Protein 4E0Q (pdb70)

Secondary structure (DSSP, 8-state):
-EEEE--TTT--HHHHHH----EEEEEEEEEEETTEEE--EEEPPEEEETTEEEE-HHHHHHHHHHHHHHSTT-EEEEEEEEE--HHHHHHHTT-----EES-S----TTHHHHHH--/-EEEE--TTT--HHHHHHS---EEEEEEEEEEETTEEE--EEEPPB--B-HHHHHHHHHHHHHHSTT-EEEEEEEEE----HHHHHTGGGS-----EES-S---S--

Radius of gyration: 18.58 Å; Cα contacts (8 Å, |Δi|>4): 403; chains: 2; bounding box: 49×54×37 Å

Foldseek 3Di:
DAAEDEDVQQCCQLVQQVPDVWKWKWWWKFDDDDRYTYIDIDGFDWDDDDVDTATDPVVNVVVQVVCCVVVVNMHTFFMKMWGQVVRCVCRVVPNTDMTDGNDVDPDRGVVVVVVVVD/DAAEDEDVQQCCQVVQCVPDPAKWKWWWKFDDDDRYTYIDIDGFDPVPTDPVVVVVVQVVCCVVVVRMHTFFMKMKGQDPDPVCNVCSVVDDMDMTDTNDVDPDPDD

Solvent-accessible surface area: 13669 Å² total

InterPro domains:
  IPR000555 JAB1/MPN/MOV34 metalloenzyme domain [PF01398] (51-160)
  IPR000555 JAB1/MPN/MOV34 metalloenzyme domain [SM00232] (53-187)
  IPR024969 EIF3F/CSN6-like, C-terminal [PF13012] (208-321)
  IPR033859 COP9 signalosome subunit 6 [cd08063] (52-335)
  IPR037518 MPN domain [PS50249] (54-188)

CATH classification: 3.40.140.10

Nearest PDB structures (foldseek):
  4e0q-assembly1_A  TM=1.009E+00  e=7.217E-23  Drosophila melanogaster
  4r14-assembly1_B  TM=7.465E-01  e=7.389E-09  Homo sapiens
  4d10-assembly1_N  TM=6.954E-01  e=6.539E-09  Homo sapiens
  8ppl-assembly1_I4  TM=6.316E-01  e=6.641E-05  Homo sapiens
  8ppl-assembly1_I8  TM=7.498E-01  e=1.527E-02  Homo sapiens

B-factor: mean 66.25, std 27.37, range [25.89, 162.99]

GO terms:
  GO:0036099 female germ-line stem cell population maintenance (P, IMP)
  GO:0050821 protein stabilization (P, IMP)
  GO:0048140 male germ-line cyst encapsulation (P, IMP)
  GO:0007281 germ cell development (P, IMP)
  GO:0042802 identical protein binding (F, IPI)
  GO:0005515 protein binding (F, IPI)

Structure (mmCIF, N/CA/C/O backbone):
data_4E0Q
#
_entry.id   4E0Q
#
_cell.length_a   109.062
_cell.length_b   109.062
_cell.length_c   46.437
_cell.angle_alpha   90.00
_cell.angle_beta   90.00
_cell.angle_gamma   90.00
#
_symmetry.space_group_name_H-M   'P 43 21 2'
#
loop_
_entity.id
_entity.type
_entity.pdbx_description
1 polymer 'COP9 signalosome complex subunit 6'
2 water water
#
loop_
_atom_site.group_PDB
_atom_site.id
_atom_site.type_symbol
_atom_site.label_atom_id
_atom_site.label_alt_id
_atom_site.label_comp_id
_atom_site.label_asym_id
_atom_site.label_entity_id
_atom_site.label_seq_id
_atom_site.pdbx_PDB_ins_code
_atom_site.Cartn_x
_atom_site.Cartn_y
_atom_site.Cartn_z
_atom_site.occupancy
_atom_site.B_iso_or_equiv
_atom_site.auth_seq_id
_atom_site.auth_comp_id
_atom_site.auth_asym_id
_atom_site.auth_atom_id
_atom_site.pdbx_PDB_model_num
ATOM 1 N N . SER A 1 5 ? 16.118 37.495 -0.102 1.00 58.93 51 SER A N 1
ATOM 2 C CA . SER A 1 5 ? 16.443 36.061 -0.148 1.00 60.99 51 SER A CA 1
ATOM 3 C C . SER A 1 5 ? 17.778 35.689 0.517 1.00 65.32 51 SER A C 1
ATOM 4 O O . SER A 1 5 ? 18.840 35.851 -0.074 1.00 67.08 51 SER A O 1
ATOM 7 N N . VAL A 1 6 ? 17.712 35.168 1.740 1.00 62.14 52 VAL A N 1
ATOM 8 C CA . VAL A 1 6 ? 18.899 34.964 2.551 1.00 57.19 52 VAL A CA 1
ATOM 9 C C . VAL A 1 6 ? 18.649 33.869 3.557 1.00 54.64 52 VAL A C 1
ATOM 10 O O . VAL A 1 6 ? 17.523 33.692 4.032 1.00 53.85 52 VAL A O 1
ATOM 14 N N . THR A 1 7 ? 19.725 33.218 3.974 1.00 46.69 53 THR A N 1
ATOM 15 C CA . THR A 1 7 ? 19.656 32.252 5.056 1.00 47.63 53 THR A CA 1
ATOM 16 C C . THR A 1 7 ? 20.451 32.708 6.282 1.00 43.04 53 THR A C 1
ATOM 17 O O . THR A 1 7 ? 21.654 32.904 6.208 1.00 45.82 53 THR A O 1
ATOM 21 N N . ILE A 1 8 ? 19.763 32.879 7.400 1.00 41.57 54 ILE A N 1
ATOM 22 C CA . ILE A 1 8 ? 20.410 33.224 8.652 1.00 46.65 54 ILE A CA 1
ATOM 23 C C . ILE A 1 8 ? 20.494 32.017 9.568 1.00 44.22 54 ILE A C 1
ATOM 24 O O . ILE A 1 8 ? 19.516 31.324 9.831 1.00 47.93 54 ILE A O 1
ATOM 29 N N . SER A 1 9 ? 21.684 31.771 10.058 1.00 43.93 55 SER A N 1
ATOM 30 C CA . SER A 1 9 ? 21.850 30.749 11.048 1.00 44.41 55 SER A CA 1
ATOM 31 C C . SER A 1 9 ? 22.188 31.488 12.358 1.00 44.17 55 SER A C 1
ATOM 32 O O . SER A 1 9 ? 23.272 32.052 12.524 1.00 42.02 55 SER A O 1
ATOM 35 N N . LEU A 1 10 ? 21.228 31.507 13.264 1.00 41.69 56 LEU A N 1
ATOM 36 C CA . LEU A 1 10 ? 21.298 32.308 14.484 1.00 43.67 56 LEU A CA 1
ATOM 37 C C . LEU A 1 10 ? 21.623 31.442 15.717 1.00 43.07 56 LEU A C 1
ATOM 38 O O . LEU A 1 10 ? 20.808 30.638 16.151 1.00 40.14 56 LEU A O 1
ATOM 43 N N . HIS A 1 11 ? 22.814 31.608 16.275 1.00 35.80 57 HIS A N 1
ATOM 44 C CA . HIS A 1 11 ? 23.205 30.855 17.451 1.00 38.15 57 HIS A CA 1
ATOM 45 C C . HIS A 1 11 ? 22.515 31.366 18.720 1.00 37.13 57 HIS A C 1
ATOM 46 O O . HIS A 1 11 ? 22.330 32.563 18.909 1.00 35.11 57 HIS A O 1
ATOM 53 N N . PRO A 1 12 ? 22.105 30.445 19.586 1.00 42.69 58 PRO A N 1
ATOM 54 C CA . PRO A 1 12 ? 21.418 30.783 20.839 1.00 40.70 58 PRO A CA 1
ATOM 55 C C . PRO A 1 12 ? 22.230 31.746 21.696 1.00 34.92 58 PRO A C 1
ATOM 56 O O . PRO A 1 12 ? 21.666 32.577 22.399 1.00 37.07 58 PRO A O 1
ATOM 60 N N . LEU A 1 13 ? 23.550 31.648 21.634 1.00 34.82 59 LEU A N 1
ATOM 61 C CA . LEU A 1 13 ? 24.394 32.491 22.479 1.00 36.90 59 LEU A CA 1
ATOM 62 C C . LEU A 1 13 ? 24.097 33.970 22.215 1.00 34.73 59 LEU A C 1
ATOM 63 O O . LEU A 1 13 ? 24.115 34.810 23.119 1.00 33.88 59 LEU A O 1
ATOM 68 N N . VAL A 1 14 ? 23.813 34.277 20.959 1.00 31.39 60 VAL A N 1
ATOM 69 C CA . VAL A 1 14 ? 23.507 35.634 20.558 1.00 35.54 60 VAL A CA 1
ATOM 70 C C . VAL A 1 14 ? 22.186 36.088 21.153 1.00 34.38 60 VAL A C 1
ATOM 71 O O . VAL A 1 14 ? 22.062 37.208 21.677 1.00 36.75 60 VAL A O 1
ATOM 75 N N . ILE A 1 15 ? 21.190 35.219 21.076 1.00 38.11 61 ILE A N 1
ATOM 76 C CA . ILE A 1 15 ? 19.890 35.548 21.645 1.00 40.69 61 ILE A CA 1
ATOM 77 C C . ILE A 1 15 ? 20.047 35.806 23.131 1.00 37.26 61 ILE A C 1
ATOM 78 O O . ILE A 1 15 ? 19.452 36.728 23.676 1.00 41.10 61 ILE A O 1
ATOM 91 N N . ASN A 1 17 ? 22.826 36.763 24.811 1.00 36.73 63 ASN A N 1
ATOM 92 C CA . ASN A 1 17 ? 23.542 38.020 24.978 1.00 40.15 63 ASN A CA 1
ATOM 93 C C . ASN A 1 17 ? 22.615 39.196 24.853 1.00 41.47 63 ASN A C 1
ATOM 94 O O . ASN A 1 17 ? 22.597 40.082 25.708 1.00 42.66 63 ASN A O 1
ATOM 99 N N . ILE A 1 18 ? 21.836 39.213 23.779 1.00 39.23 64 ILE A N 1
ATOM 100 C CA . ILE A 1 18 ? 20.948 40.353 23.561 1.00 41.99 64 ILE A CA 1
ATOM 101 C C . ILE A 1 18 ? 19.907 40.466 24.678 1.00 41.42 64 ILE A C 1
ATOM 102 O O . ILE A 1 18 ? 19.680 41.541 25.239 1.00 44.55 64 ILE A O 1
ATOM 107 N N . SER A 1 19 ? 19.306 39.340 25.016 1.00 38.11 65 SER A N 1
ATOM 108 C CA . SER A 1 19 ? 18.329 39.297 26.075 1.00 44.65 65 SER A CA 1
ATOM 109 C C . SER A 1 19 ? 18.891 39.759 27.428 1.00 50.38 65 SER A C 1
ATOM 110 O O . SER A 1 19 ? 18.247 40.515 28.166 1.00 55.36 65 SER A O 1
ATOM 113 N N . GLU A 1 20 ? 20.094 39.313 27.753 1.00 50.39 66 GLU A N 1
ATOM 114 C CA . GLU A 1 20 ? 20.708 39.712 29.007 1.00 55.25 66 GLU A CA 1
ATOM 115 C C . GLU A 1 20 ? 21.077 41.196 29.006 1.00 56.56 66 GLU A C 1
ATOM 116 O O . GLU A 1 20 ? 20.910 41.880 30.012 1.00 61.22 66 GLU A O 1
ATOM 122 N N . HIS A 1 21 ? 21.550 41.691 27.866 1.00 53.35 67 HIS A N 1
ATOM 123 C CA . HIS A 1 21 ? 21.878 43.102 27.710 1.00 53.64 67 HIS A CA 1
ATOM 124 C C . HIS A 1 21 ? 20.640 43.926 28.031 1.00 58.85 67 HIS A C 1
ATOM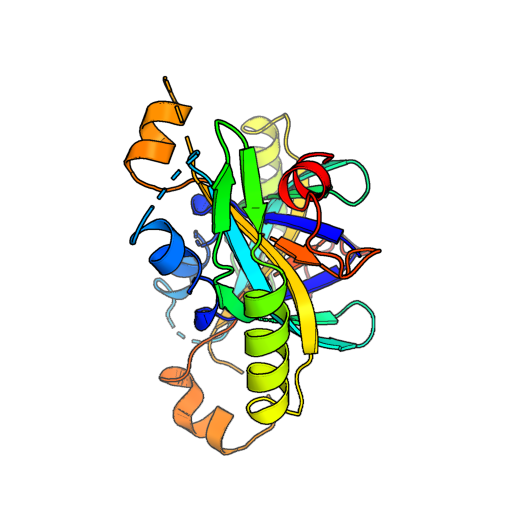 125 O O . HIS A 1 21 ? 20.708 44.888 28.789 1.00 62.84 67 HIS A O 1
ATOM 132 N N . TRP A 1 22 ? 19.512 43.535 27.445 1.00 48.17 68 TRP A N 1
ATOM 133 C CA . TRP A 1 22 ? 18.251 44.229 27.676 1.00 51.71 68 TRP A CA 1
ATOM 134 C C . TRP A 1 22 ? 17.781 44.163 29.143 1.00 57.26 68 TRP A C 1
ATOM 135 O O . TRP A 1 22 ? 17.361 45.169 29.704 1.00 60.00 68 TRP A O 1
ATOM 146 N N . THR A 1 23 ? 17.852 42.971 29.738 1.00 54.83 69 THR A N 1
ATOM 147 C CA . THR A 1 23 ? 17.526 42.731 31.148 1.00 56.61 69 THR A CA 1
ATOM 148 C C . THR A 1 23 ? 18.358 43.583 32.107 1.00 65.91 69 THR A C 1
ATOM 149 O O . THR A 1 23 ? 17.814 44.198 33.023 1.00 64.50 69 THR A O 1
ATOM 153 N N . ARG A 1 24 ? 19.677 43.592 31.925 1.00 72.82 70 ARG A N 1
ATOM 154 C CA . ARG A 1 24 ? 20.526 44.477 32.718 1.00 76.39 70 ARG A CA 1
ATOM 155 C C . ARG A 1 24 ? 20.511 45.881 32.112 1.00 84.89 70 ARG A C 1
ATOM 156 O O . ARG A 1 24 ? 21.470 46.305 31.446 1.00 87.60 70 ARG A O 1
ATOM 164 N N . PHE A 1 25 ? 19.412 46.596 32.318 1.00 74.54 71 PHE A N 1
ATOM 165 C CA . PHE A 1 25 ? 19.315 47.936 31.780 1.00 77.16 71 PHE A CA 1
ATOM 166 C C . PHE A 1 25 ? 18.101 48.659 32.335 1.00 83.84 71 PHE A C 1
ATOM 167 O O . PHE A 1 25 ? 16.981 48.156 32.239 1.00 81.20 71 PHE A O 1
ATOM 175 N N . PRO A 1 32 ? 15.661 57.326 27.095 1.00 148.57 78 PRO A N 1
ATOM 176 C CA . PRO A 1 32 ? 16.392 56.106 26.747 1.00 147.04 78 PRO A CA 1
ATOM 177 C C . PRO A 1 32 ? 15.633 54.847 27.159 1.00 146.16 78 PRO A C 1
ATOM 178 O O . PRO A 1 32 ? 15.084 54.794 28.262 1.00 146.93 78 PRO A O 1
ATOM 182 N N . ARG A 1 33 ? 15.606 53.850 26.279 1.00 152.14 79 ARG A N 1
ATOM 183 C CA . ARG A 1 33 ? 14.919 52.596 26.573 1.00 157.92 79 ARG A CA 1
ATOM 184 C C . ARG A 1 33 ? 15.198 51.515 25.518 1.00 152.57 79 ARG A C 1
ATOM 185 O O . ARG A 1 33 ? 14.540 50.482 25.482 1.00 151.55 79 ARG A O 1
ATOM 193 N N . GLN A 1 34 ? 16.179 51.779 24.664 1.00 72.23 80 GLN A N 1
ATOM 194 C CA . GLN A 1 34 ? 16.702 50.820 23.697 1.00 61.74 80 GLN A CA 1
ATOM 195 C C . GLN A 1 34 ? 18.121 50.411 24.098 1.00 59.47 80 GLN A C 1
ATOM 196 O O . GLN A 1 34 ? 18.843 51.179 24.744 1.00 59.87 80 GLN A O 1
ATOM 202 N N . VAL A 1 35 ? 18.515 49.200 23.709 1.00 49.64 81 VAL A N 1
ATOM 203 C CA . VAL A 1 35 ? 19.911 48.790 23.760 1.00 43.91 81 VAL A CA 1
ATOM 204 C C . VAL A 1 35 ? 20.425 48.476 22.367 1.00 39.57 81 VAL A C 1
ATOM 205 O O . VAL A 1 35 ? 19.637 48.149 21.449 1.00 37.25 81 VAL A O 1
ATOM 209 N N . TYR A 1 36 ? 21.754 48.566 22.231 1.00 38.12 82 TYR A N 1
ATOM 210 C CA . TYR A 1 36 ? 22.438 48.368 20.944 1.00 38.11 82 TYR A CA 1
ATOM 211 C C . TYR A 1 36 ? 23.681 47.477 21.078 1.00 32.78 82 TYR A C 1
ATOM 212 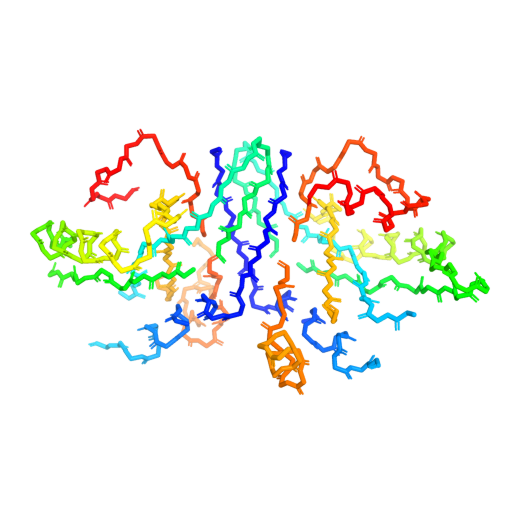O O . TYR A 1 36 ? 24.366 47.473 22.105 1.00 35.10 82 TYR A O 1
ATOM 221 N N . GLY A 1 37 ? 23.989 46.735 20.031 1.00 32.65 83 GLY A N 1
ATOM 222 C CA . GLY A 1 37 ? 25.208 45.980 20.064 1.00 33.61 83 GLY A CA 1
ATOM 223 C C . GLY A 1 37 ? 25.678 45.637 18.682 1.00 35.91 83 GLY A C 1
ATOM 224 O O . GLY A 1 37 ? 25.012 45.973 17.682 1.00 35.79 83 GLY A O 1
ATOM 225 N N . ALA A 1 38 ? 26.813 44.943 18.642 1.00 38.39 84 ALA A N 1
ATOM 226 C CA . ALA A 1 38 ? 27.421 44.461 17.401 1.00 40.91 84 ALA A CA 1
ATOM 227 C C . ALA A 1 38 ? 27.280 42.951 17.253 1.00 40.75 84 ALA A C 1
ATOM 228 O O . ALA A 1 38 ? 27.452 42.199 18.217 1.00 39.39 84 ALA A O 1
ATOM 230 N N . LEU A 1 39 ? 26.961 42.521 16.037 1.00 39.39 85 LEU A N 1
ATOM 231 C CA . LEU A 1 39 ? 26.900 41.108 15.668 1.00 39.04 85 LEU A CA 1
ATOM 232 C C . LEU A 1 39 ? 28.232 40.639 15.074 1.00 42.00 85 LEU A C 1
ATOM 233 O O . LEU A 1 39 ? 28.839 41.330 14.244 1.00 41.44 85 LEU A O 1
ATOM 238 N N . ILE A 1 40 ? 28.706 39.472 15.482 1.00 37.67 86 ILE A N 1
ATOM 239 C CA . ILE A 1 40 ? 29.843 38.901 14.776 1.00 37.08 86 ILE A CA 1
ATOM 240 C C . ILE A 1 40 ? 29.569 37.490 14.245 1.00 39.65 86 ILE A C 1
ATOM 241 O O . ILE A 1 40 ? 28.794 36.746 14.824 1.00 43.36 86 ILE A O 1
ATOM 246 N N . GLY A 1 41 ? 30.197 37.132 13.130 1.00 42.73 87 GLY A N 1
ATOM 247 C CA . GLY A 1 41 ? 29.991 35.815 12.562 1.00 41.18 87 GLY A CA 1
ATOM 248 C C . GLY A 1 41 ? 30.724 35.613 11.259 1.00 41.78 87 GLY A C 1
ATOM 249 O O . GLY A 1 41 ? 31.798 36.168 11.072 1.00 44.35 87 GLY A O 1
ATOM 250 N N . LYS A 1 42 ? 30.134 34.818 10.366 1.00 43.25 88 LYS A N 1
ATOM 251 C CA . LYS A 1 42 ? 30.762 34.450 9.101 1.00 48.18 88 LYS A CA 1
ATOM 252 C C . LYS A 1 42 ? 29.691 34.485 8.062 1.00 48.79 88 LYS A C 1
ATOM 253 O O . LYS A 1 42 ? 28.521 34.343 8.373 1.00 50.51 88 LYS A O 1
ATOM 259 N N . GLN A 1 43 ? 30.079 34.641 6.809 1.00 43.76 89 GLN A N 1
ATOM 260 C CA . GLN A 1 43 ? 29.090 34.616 5.752 1.00 49.90 89 GLN A CA 1
ATOM 261 C C . GLN A 1 43 ? 29.710 34.237 4.419 1.00 53.04 89 GLN A C 1
ATOM 262 O O . GLN A 1 43 ? 30.862 34.567 4.131 1.00 59.01 89 GLN A O 1
ATOM 268 N N . LYS A 1 44 ? 28.921 33.536 3.618 1.00 63.21 90 LYS A N 1
ATOM 269 C CA . LYS A 1 44 ? 29.328 33.102 2.295 1.00 67.57 90 LYS A CA 1
ATOM 270 C C . LYS A 1 44 ? 28.081 33.141 1.411 1.00 67.49 90 LYS A C 1
ATOM 271 O O . LYS A 1 44 ? 27.096 32.424 1.654 1.00 65.34 90 LYS A O 1
ATOM 277 N N . GLY A 1 45 ? 28.114 33.998 0.399 1.00 74.53 91 GLY A N 1
ATOM 278 C CA . GLY A 1 45 ? 26.952 34.210 -0.438 1.00 72.24 91 GLY A CA 1
ATOM 279 C C . GLY A 1 45 ? 25.810 34.741 0.400 1.00 75.33 91 GLY A C 1
ATOM 280 O O . GLY A 1 45 ? 26.001 35.671 1.190 1.00 75.15 91 GLY A O 1
ATOM 281 N N . ARG A 1 46 ? 24.627 34.148 0.237 1.00 82.18 92 ARG A N 1
ATOM 282 C CA . ARG A 1 46 ? 23.459 34.537 1.026 1.00 83.32 92 ARG A CA 1
ATOM 283 C C . ARG A 1 46 ? 23.337 33.723 2.318 1.00 78.56 92 ARG A C 1
ATOM 284 O O . ARG A 1 46 ? 22.275 33.672 2.921 1.00 73.59 92 ARG A O 1
ATOM 292 N N . ASN A 1 47 ? 24.419 33.082 2.743 1.00 56.26 93 ASN A N 1
ATOM 293 C CA . ASN A 1 47 ? 24.391 32.393 4.023 1.00 53.72 93 ASN A CA 1
ATOM 294 C C . ASN A 1 47 ? 25.122 33.188 5.094 1.00 49.92 93 ASN A C 1
ATOM 295 O O . ASN A 1 47 ? 26.317 33.466 4.996 1.00 52.76 93 ASN A O 1
ATOM 300 N N . ILE A 1 48 ? 24.381 33.563 6.121 1.00 39.85 94 ILE A N 1
ATOM 301 C CA . ILE A 1 48 ? 24.957 34.334 7.212 1.00 38.18 94 ILE A CA 1
ATOM 302 C C . ILE A 1 48 ? 24.846 33.574 8.521 1.00 36.40 94 ILE A C 1
ATOM 303 O O . ILE A 1 48 ? 23.742 33.184 8.915 1.00 31.33 94 ILE A O 1
ATOM 308 N N . GLU A 1 49 ? 25.992 33.330 9.150 1.00 38.62 95 GLU A N 1
ATOM 309 C CA . GLU A 1 49 ? 26.068 32.772 10.492 1.00 38.82 95 GLU A CA 1
ATOM 310 C C . GLU A 1 49 ? 26.353 33.855 11.536 1.00 37.77 95 GLU A C 1
ATOM 311 O O . GLU A 1 49 ? 27.434 34.476 11.558 1.00 39.49 95 GLU A O 1
ATOM 317 N N . ILE A 1 50 ? 25.388 34.055 12.417 1.00 38.18 96 ILE A N 1
ATOM 318 C CA . ILE A 1 50 ? 25.564 34.991 13.502 1.00 40.85 96 ILE A CA 1
ATOM 319 C C . ILE A 1 50 ? 25.950 34.199 14.749 1.00 42.58 96 ILE A C 1
ATOM 320 O O . ILE A 1 50 ? 25.115 33.474 15.298 1.00 35.29 96 ILE A O 1
ATOM 333 N N . ASN A 1 52 ? 28.153 35.359 17.567 1.00 34.26 98 ASN A N 1
ATOM 334 C CA . ASN A 1 52 ? 28.454 36.086 18.775 1.00 31.95 98 ASN A CA 1
ATOM 335 C C . ASN A 1 52 ? 28.094 37.564 18.623 1.00 36.89 98 ASN A C 1
ATOM 336 O O . ASN A 1 52 ? 27.634 37.999 17.562 1.00 29.37 98 ASN A O 1
ATOM 341 N N . SER A 1 53 ? 28.306 38.331 19.690 1.00 35.69 99 SER A N 1
ATOM 342 C CA . SER A 1 53 ? 27.860 39.687 19.739 1.00 36.43 99 SER A CA 1
ATOM 343 C C . SER A 1 53 ? 28.473 40.354 20.951 1.00 40.28 99 SER A C 1
ATOM 344 O O . SER A 1 53 ? 28.844 39.683 21.909 1.00 40.64 99 SER A O 1
ATOM 347 N N . PHE A 1 54 ? 28.580 41.677 20.914 1.00 37.58 100 PHE A N 1
ATOM 348 C CA . PHE A 1 54 ? 28.959 42.411 22.120 1.00 35.47 100 PHE A CA 1
ATOM 349 C C . PHE A 1 54 ? 28.135 43.687 22.281 1.00 37.60 100 PHE A C 1
ATOM 350 O O . PHE A 1 54 ? 27.594 44.224 21.305 1.00 35.56 100 PHE A O 1
ATOM 358 N N . GLU A 1 55 ? 28.027 44.130 23.529 1.00 45.47 101 GLU A N 1
ATOM 359 C CA . GLU A 1 55 ? 27.252 45.302 23.897 1.00 47.23 101 GLU A CA 1
ATOM 360 C C . GLU A 1 55 ? 27.994 46.560 23.527 1.00 53.04 101 GLU A C 1
ATOM 361 O O . GLU A 1 55 ? 29.200 46.658 23.708 1.00 52.95 101 GLU A O 1
ATOM 367 N N . LEU A 1 56 ? 27.255 47.529 23.008 1.00 50.88 102 LEU A N 1
ATOM 368 C CA . LEU A 1 56 ? 27.794 48.860 22.814 1.00 51.09 102 LEU A CA 1
ATOM 369 C C . LEU A 1 56 ? 27.468 49.705 24.028 1.00 54.15 102 LEU A C 1
ATOM 370 O O . LEU A 1 56 ? 26.297 49.804 24.423 1.00 50.32 102 LEU A O 1
ATOM 375 N N . LYS A 1 57 ? 28.499 50.310 24.618 1.00 57.09 103 LYS A N 1
ATOM 376 C CA . LYS A 1 57 ? 28.294 51.339 25.639 1.00 59.62 103 LYS A CA 1
ATOM 377 C C . LYS A 1 57 ? 27.730 52.608 25.012 1.00 59.91 103 LYS A C 1
ATOM 378 O O . LYS A 1 57 ? 28.165 53.035 23.947 1.00 56.43 103 LYS A O 1
ATOM 384 N N . THR A 1 58 ? 26.751 53.199 25.679 1.00 55.06 104 THR A N 1
ATOM 385 C CA . THR A 1 58 ? 26.169 54.451 25.241 1.00 59.06 104 THR A CA 1
ATOM 386 C C . THR A 1 58 ? 26.330 55.510 26.324 1.00 61.78 104 THR A C 1
ATOM 387 O O . THR A 1 58 ? 26.624 55.196 27.482 1.00 61.11 104 THR A O 1
ATOM 391 N N . ASP A 1 59 ? 26.161 56.763 25.914 1.00 75.57 105 ASP A N 1
ATOM 392 C CA . ASP A 1 59 ? 26.097 57.899 26.814 1.00 77.44 105 ASP A CA 1
ATOM 393 C C . ASP A 1 59 ? 24.859 58.670 26.412 1.00 75.23 105 ASP A C 1
ATOM 394 O O . ASP A 1 59 ? 24.635 58.930 25.222 1.00 77.27 105 ASP A O 1
ATOM 399 N N . VAL A 1 60 ? 24.034 59.014 27.391 1.00 62.72 106 VAL A N 1
ATOM 400 C CA . VAL A 1 60 ? 22.916 59.894 27.108 1.00 61.66 106 VAL A CA 1
ATOM 401 C C . VAL A 1 60 ? 23.397 61.326 27.260 1.00 68.69 106 VAL A C 1
ATOM 402 O O . VAL A 1 60 ? 23.882 61.718 28.331 1.00 61.41 106 VAL A O 1
ATOM 406 N N . ILE A 1 61 ? 23.323 62.067 26.155 1.00 57.47 107 ILE A N 1
ATOM 407 C CA . ILE A 1 61 ? 23.474 63.515 26.160 1.00 64.75 107 ILE A CA 1
ATOM 408 C C . ILE A 1 61 ? 22.070 64.095 25.927 1.00 65.21 107 ILE A C 1
ATOM 409 O O . ILE A 1 61 ? 21.497 63.939 24.839 1.00 59.47 107 ILE A O 1
ATOM 414 N N . GLY A 1 62 ? 21.546 64.743 26.977 1.00 71.38 108 GLY A N 1
ATOM 415 C CA . GLY A 1 62 ? 20.154 65.146 27.142 1.00 63.57 108 GLY A CA 1
ATOM 416 C C . GLY A 1 62 ? 19.127 64.762 26.100 1.00 69.81 108 GLY A C 1
ATOM 417 O O . GLY A 1 62 ? 18.908 65.526 25.155 1.00 80.42 108 GLY A O 1
ATOM 418 N N . ASP A 1 63 ? 18.480 63.611 26.272 1.00 126.14 109 ASP A N 1
ATOM 419 C CA . ASP A 1 63 ? 17.451 63.146 25.334 1.00 133.05 109 ASP A CA 1
ATOM 420 C C . ASP A 1 63 ? 18.026 62.507 24.064 1.00 126.71 109 ASP A C 1
ATOM 421 O O . ASP A 1 63 ? 17.269 62.083 23.192 1.00 127.82 109 ASP A O 1
ATOM 426 N N . GLU A 1 64 ? 19.352 62.452 23.950 1.00 82.92 110 GLU A N 1
ATOM 427 C CA . GLU A 1 64 ? 19.994 61.781 22.811 1.00 78.78 110 GLU A CA 1
ATOM 428 C C . GLU A 1 64 ? 20.852 60.590 23.256 1.00 75.02 110 GLU A C 1
ATOM 429 O O . GLU A 1 64 ? 21.685 60.707 24.155 1.00 74.60 110 GLU A O 1
ATOM 435 N N . THR A 1 65 ? 20.651 59.439 22.630 1.00 64.74 111 THR A N 1
ATOM 436 C CA . THR A 1 65 ? 21.560 58.322 22.870 1.00 59.37 111 THR A CA 1
ATOM 437 C C . THR A 1 65 ? 22.735 58.340 21.892 1.00 51.40 111 THR A C 1
ATOM 438 O O . THR A 1 65 ? 22.554 58.350 20.679 1.00 55.33 111 THR A O 1
ATOM 442 N N . VAL A 1 66 ? 23.941 58.361 22.442 1.00 50.29 112 VAL A N 1
ATOM 443 C CA . VAL A 1 66 ? 25.161 58.423 21.645 1.00 49.62 112 VAL A CA 1
ATOM 444 C C . VAL A 1 66 ? 26.044 57.203 21.912 1.00 51.22 112 VAL A C 1
ATOM 445 O O . VAL A 1 66 ? 26.416 56.931 23.052 1.00 51.58 112 VAL A O 1
ATOM 449 N N . ILE A 1 67 ? 26.356 56.446 20.866 1.00 51.26 113 ILE A N 1
ATOM 450 C CA . ILE A 1 67 ? 27.260 55.311 21.011 1.00 52.02 113 ILE A CA 1
ATOM 451 C C . ILE A 1 67 ? 28.673 55.815 21.267 1.00 54.23 113 ILE A C 1
ATOM 452 O O . ILE A 1 67 ? 29.123 56.776 20.645 1.00 59.89 113 ILE A O 1
ATOM 457 N N . ASN A 1 68 ? 29.359 55.174 22.204 1.00 45.24 114 ASN A N 1
ATOM 458 C CA . ASN A 1 68 ? 30.728 55.527 22.533 1.00 50.31 114 ASN A CA 1
ATOM 459 C C . ASN A 1 68 ? 31.676 54.935 21.490 1.00 51.14 114 ASN A C 1
ATOM 460 O O . ASN A 1 68 ? 31.943 53.736 21.493 1.00 48.35 114 ASN A O 1
ATOM 465 N N . LYS A 1 69 ? 32.172 55.788 20.603 1.00 63.83 115 LYS A N 1
ATOM 466 C CA . LYS A 1 69 ? 32.995 55.379 19.472 1.00 63.78 115 LYS A CA 1
ATOM 467 C C . LYS A 1 69 ? 34.276 54.636 19.875 1.00 70.93 115 LYS A C 1
ATOM 468 O O . LYS A 1 69 ? 34.619 53.595 19.291 1.00 63.47 115 LYS A O 1
ATOM 474 N N . ASP A 1 70 ? 34.982 55.180 20.866 1.00 80.01 116 ASP A N 1
ATOM 475 C CA . ASP A 1 70 ? 36.241 54.604 21.315 1.00 79.84 116 ASP A CA 1
ATOM 476 C C . ASP A 1 70 ? 36.017 53.204 21.892 1.00 75.75 116 ASP A C 1
ATOM 477 O O . ASP A 1 70 ? 36.732 52.261 21.554 1.00 75.71 116 ASP A O 1
ATOM 482 N N . TYR A 1 71 ? 35.016 53.066 22.753 1.00 58.44 117 TYR A N 1
ATOM 483 C CA . TYR A 1 71 ? 34.691 51.760 23.319 1.00 57.42 117 TYR A CA 1
ATOM 484 C C . TYR A 1 71 ? 34.363 50.746 22.215 1.00 53.80 117 TYR A C 1
ATOM 485 O O . TYR A 1 71 ? 34.786 49.589 22.269 1.00 48.81 117 TYR A O 1
ATOM 494 N N . TYR A 1 72 ? 33.613 51.184 21.209 1.00 50.14 118 TYR A N 1
ATOM 495 C CA . TYR A 1 72 ? 33.280 50.307 20.100 1.00 48.38 118 TYR A CA 1
ATOM 496 C C . TYR A 1 72 ? 34.538 49.836 19.358 1.00 49.09 118 TYR A C 1
ATOM 497 O O . TYR A 1 72 ? 34.685 48.656 19.043 1.00 49.20 118 TYR A O 1
ATOM 506 N N . ASN A 1 73 ? 35.443 50.759 19.062 1.00 58.26 119 ASN A N 1
ATOM 507 C CA . ASN A 1 73 ? 36.660 50.381 18.344 1.00 62.49 119 ASN A CA 1
ATOM 508 C C . ASN A 1 73 ? 37.513 49.419 19.168 1.00 61.15 119 ASN A C 1
ATOM 509 O O . ASN A 1 73 ? 38.050 48.434 18.647 1.00 58.44 119 ASN A O 1
ATOM 514 N N . LYS A 1 74 ? 37.618 49.709 20.459 1.00 67.02 120 LYS A N 1
ATOM 515 C CA . LYS A 1 74 ? 38.314 48.832 21.392 1.00 72.82 120 LYS A CA 1
ATOM 516 C C . LYS A 1 74 ? 37.737 47.403 21.348 1.00 68.96 120 LYS A C 1
ATOM 517 O O . LYS A 1 74 ? 38.451 46.439 21.020 1.00 64.43 120 LYS A O 1
ATOM 523 N N . LYS A 1 75 ? 36.445 47.277 21.651 1.00 61.35 121 LYS A N 1
ATOM 524 C CA . LYS A 1 75 ? 35.818 45.964 21.717 1.00 58.26 121 LYS A CA 1
ATOM 525 C C . LYS A 1 75 ? 35.943 45.238 20.395 1.00 55.82 121 LYS A C 1
ATOM 526 O O . LYS A 1 75 ? 36.203 44.037 20.372 1.00 52.02 121 LYS A O 1
ATOM 532 N N . GLU A 1 76 ? 35.770 45.957 19.291 1.00 52.44 122 GLU A N 1
ATOM 533 C CA . GLU A 1 76 ? 35.879 45.296 18.001 1.00 55.25 122 GLU A CA 1
ATOM 534 C C . GLU A 1 76 ? 37.272 44.707 17.788 1.00 56.64 122 GLU A C 1
ATOM 535 O O . GLU A 1 76 ? 37.401 43.556 17.324 1.00 51.89 122 GLU A O 1
ATOM 541 N N . GLN A 1 77 ? 38.297 45.501 18.120 1.00 64.60 123 GLN A N 1
ATOM 542 C CA . GLN A 1 77 ? 39.684 45.045 18.056 1.00 67.79 123 GLN A CA 1
ATOM 543 C C . GLN A 1 77 ? 39.854 43.763 18.854 1.00 63.05 123 GLN A C 1
ATOM 544 O O . GLN A 1 77 ? 40.385 42.766 18.347 1.00 60.88 123 GLN A O 1
ATOM 550 N N . GLN A 1 78 ? 39.401 43.801 20.108 1.00 48.47 124 GLN A N 1
ATOM 551 C CA . GLN A 1 78 ? 39.501 42.629 20.981 1.00 47.49 124 GLN A CA 1
ATOM 552 C C . GLN A 1 78 ? 38.828 41.412 20.355 1.00 48.39 124 GLN A C 1
ATOM 553 O O . GLN A 1 78 ? 39.421 40.322 20.281 1.00 49.42 124 GLN A O 1
ATOM 559 N N . TYR A 1 79 ? 37.604 41.595 19.885 1.00 51.80 125 TYR A N 1
ATOM 560 C CA . TYR A 1 79 ? 36.855 40.466 19.365 1.00 51.11 125 TYR A CA 1
ATOM 561 C C . TYR A 1 79 ? 37.539 39.882 18.154 1.00 47.99 125 TYR A C 1
ATOM 562 O O . TYR A 1 79 ? 37.467 38.669 17.913 1.00 44.33 125 TYR A O 1
ATOM 571 N N . LYS A 1 80 ? 38.227 40.740 17.406 1.00 60.61 126 LYS A N 1
ATOM 572 C CA . LYS A 1 80 ? 38.902 40.288 16.204 1.00 54.76 126 LYS A CA 1
ATOM 573 C C . LYS A 1 80 ? 40.146 39.513 16.605 1.00 57.55 126 LYS A C 1
ATOM 574 O O . LYS A 1 80 ? 40.526 38.548 15.949 1.00 62.47 126 LYS A O 1
ATOM 580 N N . GLN A 1 81 ? 40.756 39.918 17.711 1.00 45.47 127 GLN A N 1
ATOM 581 C CA . GLN A 1 81 ? 41.957 39.241 18.191 1.00 54.56 127 GLN A CA 1
ATOM 582 C C . GLN A 1 81 ? 41.602 37.853 18.725 1.00 57.67 127 GLN A C 1
ATOM 583 O O . GLN A 1 81 ? 42.332 36.878 18.522 1.00 56.30 127 GLN A O 1
ATOM 589 N N . VAL A 1 82 ? 40.468 37.768 19.410 1.00 53.85 128 VAL A N 1
ATOM 590 C CA . VAL A 1 82 ? 40.045 36.524 20.031 1.00 51.02 128 VAL A CA 1
ATOM 591 C C . VAL A 1 82 ? 39.334 35.574 19.048 1.00 51.22 128 VAL A C 1
ATOM 592 O O . VAL A 1 82 ? 39.705 34.406 18.925 1.00 50.42 128 VAL A O 1
ATOM 596 N N . PHE A 1 83 ? 38.321 36.077 18.356 1.00 50.56 129 PHE A N 1
ATOM 597 C CA . PHE A 1 83 ? 37.610 35.291 17.352 1.00 50.66 129 PHE A CA 1
ATOM 598 C C . PHE A 1 83 ? 38.111 35.669 15.976 1.00 53.55 129 PHE A C 1
ATOM 599 O O . PHE A 1 83 ? 37.456 36.454 15.274 1.00 55.36 129 PHE A O 1
ATOM 607 N N . SER A 1 84 ? 39.251 35.108 15.579 1.00 55.77 130 SER A N 1
ATOM 608 C CA . SER A 1 84 ? 39.962 35.609 14.402 1.00 58.44 130 SER A CA 1
ATOM 609 C C . SER A 1 84 ? 39.373 35.129 13.073 1.00 56.29 130 SER A C 1
ATOM 610 O O . SER A 1 84 ? 39.679 35.682 12.014 1.00 57.16 130 SER A O 1
ATOM 613 N N . ASP A 1 85 ? 38.511 34.122 13.137 1.00 57.92 131 ASP A N 1
ATOM 614 C CA . ASP A 1 85 ? 37.847 33.607 11.934 1.00 61.31 131 ASP A CA 1
ATOM 615 C C . ASP A 1 85 ? 36.512 34.318 11.655 1.00 57.44 131 ASP A C 1
ATOM 616 O O . ASP A 1 85 ? 35.858 34.070 10.638 1.00 57.37 131 ASP A O 1
ATOM 621 N N . LEU A 1 86 ? 36.132 35.210 12.571 1.00 49.49 132 LEU A N 1
ATOM 622 C CA . LEU A 1 86 ? 34.847 35.910 12.526 1.00 47.29 132 LEU A CA 1
ATOM 623 C C . LEU A 1 86 ? 35.054 37.383 12.256 1.00 47.08 132 LEU A C 1
ATOM 624 O O . LEU A 1 86 ? 36.140 37.920 12.480 1.00 51.82 132 LEU A O 1
ATOM 629 N N . ASP A 1 87 ? 33.999 38.040 11.795 1.00 49.82 133 ASP A N 1
ATOM 630 C CA . ASP A 1 87 ? 34.048 39.475 11.567 1.00 50.56 133 ASP A CA 1
ATOM 631 C C . ASP A 1 87 ? 32.791 40.147 12.081 1.00 47.57 133 ASP A C 1
ATOM 632 O O . ASP A 1 87 ? 31.829 39.474 12.441 1.00 42.35 133 ASP A O 1
ATOM 637 N N . PHE A 1 88 ? 32.829 41.480 12.122 1.00 50.29 134 PHE A N 1
ATOM 638 C CA . PHE A 1 88 ? 31.637 42.300 12.274 1.00 45.61 134 PHE A CA 1
ATOM 639 C C . PHE A 1 88 ? 30.706 42.032 11.091 1.00 49.84 134 PHE A C 1
ATOM 640 O O . PHE A 1 88 ? 31.152 42.069 9.931 1.00 46.76 134 PHE A O 1
ATOM 648 N N . ILE A 1 89 ? 29.429 41.750 11.373 1.00 44.50 135 ILE A N 1
ATOM 649 C CA . ILE A 1 89 ? 28.467 41.549 10.303 1.00 42.69 135 ILE A CA 1
ATOM 650 C C . ILE A 1 89 ? 27.188 42.379 10.485 1.00 40.38 135 ILE A C 1
ATOM 651 O O . ILE A 1 89 ? 26.268 42.321 9.664 1.00 38.79 135 ILE A O 1
ATOM 656 N N . GLY A 1 90 ? 27.128 43.167 11.554 1.00 35.78 136 GLY A N 1
ATOM 657 C CA . GLY A 1 90 ? 26.040 44.115 11.698 1.00 35.86 136 GLY A CA 1
ATOM 658 C C . GLY A 1 90 ? 25.732 44.525 13.116 1.00 39.33 136 GLY A C 1
ATOM 659 O O . GLY A 1 90 ? 26.602 44.471 13.994 1.00 39.90 136 GLY A O 1
ATOM 660 N N . TRP A 1 91 ? 24.470 44.904 13.345 1.00 33.19 137 TRP A N 1
ATOM 661 C CA . TRP A 1 91 ? 24.057 45.505 14.614 1.00 30.84 137 TRP A CA 1
ATOM 662 C C . TRP A 1 91 ? 22.817 44.818 15.129 1.00 30.41 137 TRP A C 1
ATOM 663 O O . TRP A 1 91 ? 21.996 44.308 14.346 1.00 28.93 137 TRP A O 1
ATOM 674 N N . TYR A 1 92 ? 22.645 44.836 16.444 1.00 36.58 138 TYR A N 1
ATOM 675 C CA . TYR A 1 92 ? 21.340 44.511 16.990 1.00 38.05 138 TYR A CA 1
ATOM 676 C C . TYR A 1 92 ? 20.826 45.658 17.849 1.00 38.60 138 TYR A C 1
ATOM 677 O O . TYR A 1 92 ? 21.591 46.475 18.372 1.00 38.52 138 TYR A O 1
ATOM 686 N N . THR A 1 93 ? 19.516 45.711 17.998 1.00 36.91 139 THR A N 1
ATOM 687 C CA . THR A 1 93 ? 18.942 46.595 18.996 1.00 40.92 139 THR A CA 1
ATOM 688 C C . THR A 1 93 ? 17.642 46.013 19.515 1.00 39.52 139 THR A C 1
ATOM 689 O O . THR A 1 93 ? 16.968 45.243 18.821 1.00 35.93 139 THR A O 1
ATOM 693 N N . THR A 1 94 ? 17.290 46.386 20.734 1.00 36.76 140 THR 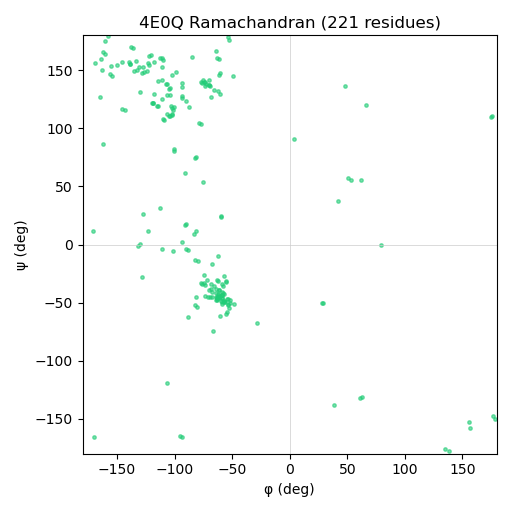A N 1
ATOM 694 C CA . THR A 1 94 ? 16.022 45.922 21.275 1.00 39.36 140 THR A CA 1
ATOM 695 C C . THR A 1 94 ? 15.546 46.782 22.451 1.00 49.10 140 THR A C 1
ATOM 696 O O . THR A 1 94 ? 16.325 47.536 23.018 1.00 49.83 140 THR A O 1
ATOM 700 N N . GLY A 1 95 ? 14.269 46.678 22.811 1.00 63.18 141 GLY A N 1
ATOM 701 C CA . GLY A 1 95 ? 13.736 47.421 23.947 1.00 68.80 141 GLY A CA 1
ATOM 702 C C . GLY A 1 95 ? 12.357 48.029 23.730 1.00 73.46 141 GLY A C 1
ATOM 703 O O . GLY A 1 95 ? 11.761 47.862 22.664 1.00 72.35 141 GLY A O 1
ATOM 704 N N . ASP A 1 96 ? 11.867 48.749 24.745 1.00 89.55 142 ASP A N 1
ATOM 705 C CA . ASP A 1 96 ? 10.518 49.333 24.764 1.00 91.25 142 ASP A CA 1
ATOM 706 C C . ASP A 1 96 ? 10.297 50.393 23.690 1.00 96.57 142 ASP A C 1
ATOM 707 O O . ASP A 1 96 ? 9.480 50.209 22.787 1.00 102.02 142 ASP A O 1
ATOM 712 N N . LYS A 1 104 ? -1.262 50.083 25.385 1.00 133.22 150 LYS A N 1
ATOM 713 C CA . LYS A 1 104 ? -2.047 49.018 25.999 1.00 131.94 150 LYS A CA 1
ATOM 714 C C . LYS A 1 104 ? -1.376 47.665 25.786 1.00 127.49 150 LYS A C 1
ATOM 715 O O . LYS A 1 104 ? -0.906 47.042 26.736 1.00 125.48 150 LYS A O 1
ATOM 721 N N . ILE A 1 105 ? -1.331 47.220 24.534 1.00 162.99 151 ILE A N 1
ATOM 722 C CA . ILE A 1 105 ? -0.700 45.947 24.197 1.00 162.44 151 ILE A CA 1
ATOM 723 C C . ILE A 1 105 ? 0.825 46.056 24.268 1.00 160.07 151 ILE A C 1
ATOM 724 O O . ILE A 1 105 ? 1.501 45.176 24.823 1.00 159.71 151 ILE A O 1
ATOM 729 N N . GLN A 1 106 ? 1.360 47.140 23.711 1.00 144.92 152 GLN A N 1
ATOM 730 C CA . GLN A 1 106 ? 2.799 47.391 23.755 1.00 146.89 152 GLN A CA 1
ATOM 731 C C . GLN A 1 106 ? 3.299 47.462 25.196 1.00 145.18 152 GLN A C 1
ATOM 732 O O . GLN A 1 106 ? 4.342 46.895 25.528 1.00 134.44 152 GLN A O 1
ATOM 738 N N . ARG A 1 107 ? 2.548 48.162 26.045 1.00 116.78 153 ARG A N 1
ATOM 739 C CA . ARG A 1 107 ? 2.839 48.210 27.476 1.00 117.76 153 ARG A CA 1
ATOM 740 C C . ARG A 1 107 ? 3.073 46.808 28.037 1.00 111.81 153 ARG A C 1
ATOM 741 O O . ARG A 1 107 ? 4.082 46.558 28.694 1.00 108.79 153 ARG A O 1
ATOM 749 N N . GLN A 1 108 ? 2.136 45.899 27.769 1.00 146.40 154 GLN A N 1
ATOM 750 C CA . GLN A 1 108 ? 2.182 44.542 28.321 1.00 144.37 154 GLN A CA 1
ATOM 751 C C . GLN A 1 108 ? 3.301 43.661 27.751 1.00 140.71 154 GLN A C 1
ATOM 752 O O . GLN A 1 108 ? 3.995 42.971 28.508 1.00 133.73 154 GLN A O 1
ATOM 758 N N . ILE A 1 109 ? 3.474 43.670 26.430 1.00 112.26 155 ILE A N 1
ATOM 759 C CA . ILE A 1 109 ? 4.550 42.884 25.822 1.00 109.81 155 ILE A CA 1
ATOM 760 C C . ILE A 1 109 ? 5.911 43.381 26.310 1.00 108.04 155 ILE A C 1
ATOM 761 O O . ILE A 1 109 ? 6.799 42.592 26.643 1.00 102.02 155 ILE A O 1
ATOM 766 N N . ALA A 1 110 ? 6.053 44.699 26.366 1.00 140.87 156 ALA A N 1
ATOM 767 C CA . ALA A 1 110 ? 7.306 45.329 26.755 1.00 138.98 156 ALA A CA 1
ATOM 768 C C . ALA A 1 110 ? 7.612 45.190 28.254 1.00 137.24 156 ALA A C 1
ATOM 769 O O . ALA A 1 110 ? 8.779 45.136 28.655 1.00 132.51 156 ALA A O 1
ATOM 771 N N . ALA A 1 111 ? 6.564 45.130 29.074 1.00 115.99 157 ALA A N 1
ATOM 772 C CA . ALA A 1 111 ? 6.708 45.011 30.526 1.00 117.99 157 ALA A CA 1
ATOM 773 C C . ALA A 1 111 ? 7.127 43.604 30.930 1.00 117.76 157 ALA A C 1
ATOM 774 O O . ALA A 1 111 ? 7.740 43.403 31.983 1.00 115.97 157 ALA A O 1
ATOM 776 N N . ILE A 1 112 ? 6.780 42.632 30.091 1.00 114.21 158 ILE A N 1
ATOM 777 C CA . ILE A 1 112 ? 7.226 41.257 30.284 1.00 107.75 158 ILE A CA 1
ATOM 778 C C . ILE A 1 112 ? 8.503 41.015 29.481 1.00 103.74 158 ILE A C 1
ATOM 779 O O . ILE A 1 112 ? 9.041 39.907 29.460 1.00 102.33 158 ILE A O 1
ATOM 784 N N . ASN A 1 113 ? 8.973 42.075 28.824 1.00 114.86 159 ASN A N 1
ATOM 785 C CA . ASN A 1 113 ? 10.208 42.061 28.032 1.00 112.80 159 ASN A CA 1
ATOM 786 C C . ASN A 1 113 ? 10.205 41.095 26.832 1.00 106.27 159 ASN A C 1
ATOM 787 O O . ASN A 1 113 ? 11.092 40.245 26.713 1.00 103.28 159 ASN A O 1
ATOM 792 N N . GLU A 1 114 ? 9.217 41.239 25.944 1.00 83.67 160 GLU A N 1
ATOM 793 C CA . GLU A 1 114 ? 9.123 40.395 24.741 1.00 78.90 160 GLU A CA 1
ATOM 794 C C . GLU A 1 114 ? 8.997 41.192 23.422 1.00 72.45 160 GLU A C 1
ATOM 795 O O . GLU A 1 114 ? 8.408 40.722 22.449 1.00 74.84 160 GLU A O 1
ATOM 801 N N . CYS A 1 115 ? 9.520 42.414 23.444 1.00 63.16 161 CYS A N 1
ATOM 802 C CA . CYS A 1 115 ? 9.916 43.239 22.297 1.00 61.39 161 CYS A CA 1
ATOM 803 C C . CYS A 1 115 ? 10.791 42.525 21.260 1.00 55.62 161 CYS A C 1
ATOM 804 O O . CYS A 1 115 ? 11.642 41.702 21.605 1.00 56.17 161 CYS A O 1
ATOM 807 N N . PRO A 1 116 ? 10.595 42.870 19.977 1.00 56.08 162 PRO A N 1
ATOM 808 C CA . PRO A 1 116 ? 11.348 42.266 18.869 1.00 51.69 162 PRO A CA 1
ATOM 809 C C . PRO A 1 116 ? 12.845 42.548 18.998 1.00 47.25 162 PRO A C 1
ATOM 810 O O . PRO A 1 116 ? 13.263 43.597 19.488 1.00 48.40 162 PRO A O 1
ATOM 814 N N . ILE A 1 117 ? 13.641 41.590 18.570 1.00 46.01 163 ILE A N 1
ATOM 815 C CA . ILE A 1 117 ? 15.054 41.799 18.441 1.00 43.38 163 ILE A CA 1
ATOM 816 C C . ILE A 1 117 ? 15.296 42.225 17.013 1.00 45.41 163 ILE A C 1
ATOM 817 O O . ILE A 1 117 ? 14.891 41.541 16.058 1.00 42.85 163 ILE A O 1
ATOM 830 N N . LEU A 1 119 ? 17.848 42.852 14.011 1.00 30.48 165 LEU A N 1
ATOM 831 C CA . LEU A 1 119 ? 19.157 42.460 13.467 1.00 31.90 165 LEU A CA 1
ATOM 832 C C . LEU A 1 119 ? 19.412 43.100 12.101 1.00 35.07 165 LEU A C 1
ATOM 833 O O . LEU A 1 119 ? 18.778 42.740 11.112 1.00 35.53 165 LEU A O 1
ATOM 838 N N . GLN A 1 120 ? 20.343 44.048 1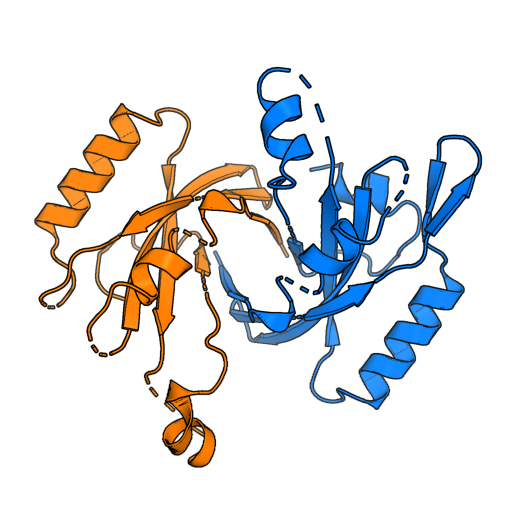2.048 1.00 37.65 166 GLN A N 1
ATOM 839 C CA . GLN A 1 120 ? 20.708 44.703 10.790 1.00 39.68 166 GLN A CA 1
ATOM 840 C C . GLN A 1 120 ? 22.010 44.132 10.277 1.00 36.46 166 GLN A C 1
ATOM 841 O O . GLN A 1 120 ? 23.058 44.314 10.894 1.00 39.24 166 GLN A O 1
ATOM 847 N N . LEU A 1 121 ? 21.935 43.425 9.153 1.00 32.04 167 LEU A N 1
ATOM 848 C CA . LEU A 1 121 ? 23.071 42.676 8.642 1.00 38.67 167 LEU A CA 1
ATOM 849 C C . LEU A 1 121 ? 23.718 43.362 7.455 1.00 34.09 167 LEU A C 1
ATOM 850 O O . LEU A 1 121 ? 23.044 43.773 6.525 1.00 36.42 167 LEU A O 1
ATOM 855 N N . ASN A 1 122 ? 25.043 43.453 7.481 1.00 35.91 168 ASN A N 1
ATOM 856 C CA . ASN A 1 122 ? 25.801 44.056 6.383 1.00 36.12 168 ASN A CA 1
ATOM 857 C C . ASN A 1 122 ? 25.272 45.443 6.051 1.00 42.44 168 ASN A C 1
ATOM 858 O O . ASN A 1 122 ? 24.903 45.710 4.903 1.00 42.59 168 ASN A O 1
ATOM 863 N N . PRO A 1 123 ? 25.219 46.330 7.067 1.00 45.25 169 PRO A N 1
ATOM 864 C CA . PRO A 1 123 ? 24.858 47.740 6.848 1.00 45.49 169 PRO A CA 1
ATOM 865 C C . PRO A 1 123 ? 25.882 48.398 5.919 1.00 49.02 169 PRO A C 1
ATOM 866 O O . PRO A 1 123 ? 27.003 47.904 5.779 1.00 45.75 169 PRO A O 1
ATOM 870 N N . LEU A 1 124 ? 25.504 49.503 5.294 1.00 62.54 170 LEU A N 1
ATOM 871 C CA . LEU A 1 124 ? 26.357 50.140 4.287 1.00 68.41 170 LEU A CA 1
ATOM 872 C C . LEU A 1 124 ? 27.533 50.930 4.877 1.00 68.90 170 LEU A C 1
ATOM 873 O O . LEU A 1 124 ? 28.611 50.968 4.288 1.00 66.99 170 LEU A O 1
ATOM 878 N N . SER A 1 125 ? 27.332 51.547 6.039 1.00 64.48 171 SER A N 1
ATOM 879 C CA . SER A 1 125 ? 28.470 52.019 6.838 1.00 67.13 171 SER A CA 1
ATOM 880 C C . SER A 1 125 ? 28.648 51.225 8.148 1.00 63.27 171 SER A C 1
ATOM 881 O O . SER A 1 125 ? 27.661 50.841 8.794 1.00 57.57 171 SER A O 1
ATOM 884 N N . ARG A 1 126 ? 29.903 50.970 8.514 1.00 70.02 172 ARG A N 1
ATOM 885 C CA . ARG A 1 126 ? 30.227 50.365 9.802 1.00 66.02 172 ARG A CA 1
ATOM 886 C C . ARG A 1 126 ? 30.269 51.441 10.875 1.00 65.55 172 ARG A C 1
ATOM 887 O O . ARG A 1 126 ? 30.697 51.207 12.004 1.00 69.56 172 ARG A O 1
ATOM 895 N N . SER A 1 127 ? 29.835 52.633 10.496 1.00 48.31 173 SER A N 1
ATOM 896 C CA . SER A 1 127 ? 29.835 53.783 11.383 1.00 53.41 173 SER A CA 1
ATOM 897 C C . SER A 1 127 ? 28.763 53.703 12.480 1.00 48.22 173 SER A C 1
ATOM 898 O O . SER A 1 127 ? 27.608 53.341 12.235 1.00 44.99 173 SER A O 1
ATOM 901 N N . VAL A 1 128 ? 29.163 54.093 13.680 1.00 47.36 174 VAL A N 1
ATOM 902 C CA . VAL A 1 128 ? 28.336 54.012 14.875 1.00 47.18 174 VAL A CA 1
ATOM 903 C C . VAL A 1 128 ? 27.754 55.405 15.198 1.00 46.48 174 VAL A C 1
ATOM 904 O O . VAL A 1 128 ? 27.030 55.609 16.143 1.00 45.45 174 VAL A O 1
ATOM 908 N N . ASP A 1 129 ? 28.181 56.403 14.446 1.00 44.29 175 ASP A N 1
ATOM 909 C CA . ASP A 1 129 ? 27.666 57.748 14.597 1.00 50.06 175 ASP A CA 1
ATOM 910 C C . ASP A 1 129 ? 26.187 57.817 14.208 1.00 48.66 175 ASP A C 1
ATOM 911 O O . ASP A 1 129 ? 25.795 57.320 13.160 1.00 40.94 175 ASP A O 1
ATOM 916 N N . HIS A 1 130 ? 25.384 58.464 15.052 1.00 45.20 176 HIS A N 1
ATOM 917 C CA . HIS A 1 130 ? 23.924 58.468 14.922 1.00 48.05 176 HIS A CA 1
ATOM 918 C C . HIS A 1 130 ? 23.344 57.100 14.557 1.00 42.83 176 HIS A C 1
ATOM 919 O O . HIS A 1 130 ? 22.378 56.994 13.814 1.00 40.20 176 HIS A O 1
ATOM 926 N N . LEU A 1 131 ? 23.929 56.056 15.121 1.00 36.13 177 LEU A N 1
ATOM 927 C CA . LEU A 1 131 ? 23.443 54.711 14.864 1.00 30.82 177 LEU A CA 1
ATOM 928 C C . LEU A 1 131 ? 21.950 54.570 15.114 1.00 36.15 177 LEU A C 1
ATOM 929 O O . LEU A 1 131 ? 21.255 54.010 14.289 1.00 36.76 177 LEU A O 1
ATOM 934 N N . PRO A 1 132 ? 21.446 55.066 16.258 1.00 46.22 178 PRO A N 1
ATOM 935 C CA . PRO A 1 132 ? 20.000 54.886 16.475 1.00 46.03 178 PRO A CA 1
ATOM 936 C C . PRO A 1 132 ? 19.174 55.416 15.299 1.00 47.91 178 PRO A C 1
ATOM 937 O O . PRO A 1 132 ? 18.271 54.737 14.810 1.00 51.78 178 PRO A O 1
ATOM 941 N N . LEU A 1 133 ? 19.486 56.614 14.822 1.00 39.48 179 LEU A N 1
ATOM 942 C CA . LEU A 1 133 ? 18.728 57.177 13.719 1.00 40.40 179 LEU A CA 1
ATOM 943 C C . LEU A 1 133 ? 19.002 56.378 12.448 1.00 43.11 179 LEU A C 1
ATOM 944 O O . LEU A 1 133 ? 18.123 56.228 11.624 1.00 47.59 179 LEU A O 1
ATOM 949 N N . LYS A 1 134 ? 20.212 55.858 12.275 1.00 47.82 180 LYS A N 1
ATOM 950 C CA . LYS A 1 134 ? 20.464 54.984 11.127 1.00 46.68 180 LYS A CA 1
ATOM 951 C C . LYS A 1 134 ? 19.526 53.767 11.153 1.00 49.31 180 LYS A C 1
ATOM 952 O O . LYS A 1 134 ? 18.837 53.472 10.172 1.00 54.25 180 LYS A O 1
ATOM 958 N N . LEU A 1 135 ? 19.478 53.085 12.288 1.00 39.55 181 LEU A N 1
ATOM 959 C CA . LEU A 1 135 ? 18.660 51.883 12.418 1.00 50.49 181 LEU A CA 1
ATOM 960 C C . LEU A 1 135 ? 17.194 52.219 12.175 1.00 58.72 181 LEU A C 1
ATOM 961 O O . LEU A 1 135 ? 16.591 51.742 11.211 1.00 60.89 181 LEU A O 1
ATOM 966 N N . PHE A 1 136 ? 16.641 53.084 13.017 1.00 89.39 182 PHE A N 1
ATOM 967 C CA . PHE A 1 136 ? 15.208 53.335 12.999 1.00 90.27 182 PHE A CA 1
ATOM 968 C C . PHE A 1 136 ? 14.673 53.929 11.694 1.00 92.39 182 PHE A C 1
ATOM 969 O O . PHE A 1 136 ? 13.465 53.976 11.498 1.00 100.73 182 PHE A O 1
ATOM 977 N N . GLU A 1 137 ? 15.562 54.340 10.790 1.00 88.14 183 GLU A N 1
ATOM 978 C CA . GLU A 1 137 ? 15.146 54.716 9.440 1.00 92.54 183 GLU A CA 1
ATOM 979 C C . GLU A 1 137 ? 14.844 53.451 8.650 1.00 96.92 183 GLU A C 1
ATOM 980 O O . GLU A 1 137 ? 15.402 53.249 7.564 1.00 97.81 183 GLU A O 1
ATOM 986 N N . SER A 1 138 ? 13.974 52.607 9.210 1.00 78.65 184 SER A N 1
ATOM 987 C CA . SER A 1 138 ? 13.541 51.355 8.581 1.00 78.15 184 SER A CA 1
ATOM 988 C C . SER A 1 138 ? 12.727 50.462 9.543 1.00 80.48 184 SER A C 1
ATOM 989 O O . SER A 1 138 ? 13.277 49.695 10.355 1.00 69.53 184 SER A O 1
ATOM 992 N N . SER B 1 5 ? 22.800 42.187 2.688 1.00 48.00 51 SER B N 1
ATOM 993 C CA . SER B 1 5 ? 22.370 43.444 3.336 1.00 50.79 51 SER B CA 1
ATOM 994 C C . SER B 1 5 ? 20.866 43.524 3.614 1.00 53.37 51 SER B C 1
ATOM 995 O O . SER B 1 5 ? 20.074 43.782 2.722 1.00 60.14 51 SER B O 1
ATOM 998 N N . VAL B 1 6 ? 20.486 43.333 4.867 1.00 54.48 52 VAL B N 1
ATOM 999 C CA . VAL B 1 6 ? 19.090 43.128 5.191 1.00 52.73 52 VAL B CA 1
ATOM 1000 C C . VAL B 1 6 ? 18.850 43.349 6.673 1.00 50.95 52 VAL B C 1
ATOM 1001 O O . VAL B 1 6 ? 19.751 43.138 7.489 1.00 49.42 52 VAL B O 1
ATOM 1005 N N . THR B 1 7 ? 17.648 43.798 7.010 1.00 49.65 53 THR B N 1
ATOM 1006 C CA . THR B 1 7 ? 17.282 44.012 8.391 1.00 49.97 53 THR B CA 1
ATOM 1007 C C . THR B 1 7 ? 16.163 43.074 8.816 1.00 47.47 53 THR B C 1
ATOM 1008 O O . THR B 1 7 ? 15.073 43.115 8.262 1.00 50.04 53 THR B O 1
ATOM 1012 N N . ILE B 1 8 ? 16.443 42.233 9.805 1.00 43.93 54 ILE B N 1
ATOM 1013 C CA . ILE B 1 8 ? 15.441 41.325 10.335 1.00 46.47 54 ILE B CA 1
ATOM 1014 C C . ILE B 1 8 ? 14.985 41.787 11.681 1.00 45.40 54 ILE B C 1
ATOM 1015 O O . ILE B 1 8 ? 15.791 42.037 12.575 1.00 46.25 54 ILE B O 1
ATOM 1020 N N . SER B 1 9 ? 13.676 41.879 11.827 1.00 48.08 55 SER B N 1
ATOM 1021 C CA . SER B 1 9 ? 13.077 42.179 13.107 1.00 49.34 55 SER B CA 1
ATOM 1022 C C . SER B 1 9 ? 12.380 40.903 13.601 1.00 49.01 55 SER B C 1
ATOM 1023 O O . SER B 1 9 ? 11.358 40.483 13.063 1.00 47.11 55 SER B O 1
ATOM 1026 N N . LEU B 1 10 ? 12.974 40.277 14.608 1.00 38.28 56 LEU B N 1
ATOM 1027 C CA . LEU B 1 10 ? 12.591 38.933 15.036 1.00 41.18 56 LEU B CA 1
ATOM 1028 C C . LEU B 1 10 ? 11.780 38.975 16.333 1.00 40.53 56 LEU B 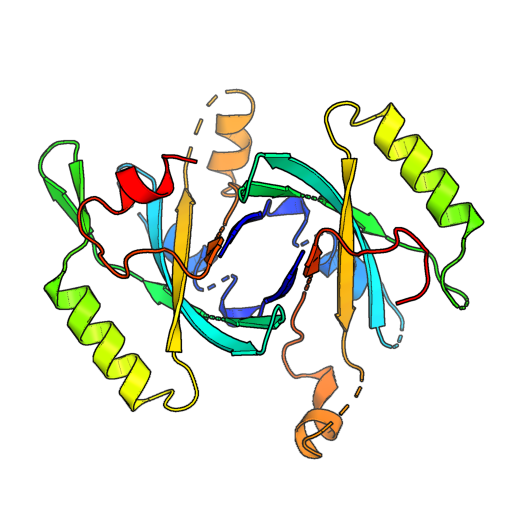C 1
ATOM 1029 O O . LEU B 1 10 ? 12.288 39.323 17.401 1.00 38.74 56 LEU B O 1
ATOM 1034 N N . HIS B 1 11 ? 10.501 38.650 16.242 1.00 37.23 57 HIS B N 1
ATOM 1035 C CA . HIS B 1 11 ? 9.670 38.607 17.445 1.00 42.28 57 HIS B CA 1
ATOM 1036 C C . HIS B 1 11 ? 9.954 37.384 18.333 1.00 40.43 57 HIS B C 1
ATOM 1037 O O . HIS B 1 11 ? 10.146 36.258 17.838 1.00 37.21 57 HIS B O 1
ATOM 1044 N N . PRO B 1 12 ? 10.022 37.617 19.651 1.00 52.95 58 PRO B N 1
ATOM 1045 C CA . PRO B 1 12 ? 10.334 36.563 20.627 1.00 50.71 58 PRO B CA 1
ATOM 1046 C C . PRO B 1 12 ? 9.370 35.384 20.504 1.00 45.93 58 PRO B C 1
ATOM 1047 O O . PRO B 1 12 ? 9.759 34.258 20.759 1.00 48.09 58 PRO B O 1
ATOM 1051 N N . LEU B 1 13 ? 8.133 35.641 20.110 1.00 40.21 59 LEU B N 1
ATOM 1052 C CA . LEU B 1 13 ? 7.140 34.589 20.021 1.00 40.66 59 LEU B CA 1
ATOM 1053 C C . LEU B 1 13 ? 7.646 33.518 19.053 1.00 39.62 59 LEU B C 1
ATOM 1054 O O . LEU B 1 13 ? 7.393 32.326 19.224 1.00 40.81 59 LEU B O 1
ATOM 1059 N N . VAL B 1 14 ? 8.379 33.948 18.034 1.00 34.34 60 VAL B N 1
ATOM 1060 C CA . VAL B 1 14 ? 8.868 33.026 17.015 1.00 36.25 60 VAL B CA 1
ATOM 1061 C C . VAL B 1 14 ? 9.959 32.147 17.604 1.00 33.17 60 VAL B C 1
ATOM 1062 O O . VAL B 1 14 ? 9.972 30.918 17.418 1.00 32.79 60 VAL B O 1
ATOM 1066 N N . ILE B 1 15 ? 10.870 32.765 18.334 1.00 40.64 61 ILE B N 1
ATOM 1067 C CA . ILE B 1 15 ? 11.925 32.007 18.974 1.00 41.42 61 ILE B CA 1
ATOM 1068 C C . ILE B 1 15 ? 11.292 30.994 19.927 1.00 40.38 61 ILE B C 1
ATOM 1069 O O . ILE B 1 15 ? 11.719 29.845 19.991 1.00 41.71 61 ILE B O 1
ATOM 1082 N N . ASN B 1 17 ? 8.181 29.629 19.813 1.00 38.63 63 ASN B N 1
ATOM 1083 C CA . ASN B 1 17 ? 7.552 28.595 18.997 1.00 40.71 63 ASN B CA 1
ATOM 1084 C C . ASN B 1 17 ? 8.571 27.561 18.511 1.00 40.66 63 ASN B C 1
ATOM 1085 O O . ASN B 1 17 ? 8.361 26.349 18.629 1.00 40.96 63 ASN B O 1
ATOM 1090 N N . ILE B 1 18 ? 9.668 28.052 17.932 1.00 40.47 64 ILE B N 1
ATOM 1091 C CA . ILE B 1 18 ? 10.664 27.148 17.385 1.00 42.09 64 ILE B CA 1
ATOM 1092 C C . ILE B 1 18 ? 11.259 26.293 18.509 1.00 41.93 64 ILE B C 1
ATOM 1093 O O . ILE B 1 18 ? 11.333 25.065 18.417 1.00 42.21 64 ILE B O 1
ATOM 1098 N N . SER B 1 19 ? 11.632 26.949 19.589 1.00 42.37 65 SER B N 1
ATOM 1099 C CA . SER B 1 19 ? 12.141 26.247 20.746 1.00 48.03 65 SER B CA 1
ATOM 1100 C C . SER B 1 19 ? 11.187 25.151 21.278 1.00 51.54 65 SER B C 1
ATOM 1101 O O . SER B 1 19 ? 11.613 24.032 21.558 1.00 52.61 65 SER B O 1
ATOM 1104 N N . GLU B 1 20 ? 9.904 25.490 21.418 1.00 39.36 66 GLU B N 1
ATOM 1105 C CA . GLU B 1 20 ? 8.840 24.596 21.881 1.00 44.60 66 GLU B CA 1
ATOM 1106 C C . GLU B 1 20 ? 8.753 23.387 20.954 1.00 48.48 66 GLU B C 1
ATOM 1107 O O . GLU B 1 20 ? 8.669 22.223 21.383 1.00 45.10 66 GLU B O 1
ATOM 1113 N N . HIS B 1 21 ? 8.774 23.693 19.663 1.00 41.32 67 HIS B N 1
ATOM 1114 C CA . HIS B 1 21 ? 8.666 22.684 18.627 1.00 43.21 67 HIS B CA 1
ATOM 1115 C C . HIS B 1 21 ? 9.785 21.663 18.799 1.00 48.20 67 HIS B C 1
ATOM 1116 O O . HIS B 1 21 ? 9.551 20.456 18.779 1.00 49.20 67 HIS B O 1
ATOM 1123 N N . TRP B 1 22 ? 11.003 22.166 18.957 1.00 45.36 68 TRP B N 1
ATOM 1124 C CA . TRP B 1 22 ? 12.159 21.308 19.144 1.00 47.14 68 TRP B CA 1
ATOM 1125 C C . TRP B 1 22 ? 12.082 20.494 20.454 1.00 52.70 68 TRP B C 1
ATOM 1126 O O . TRP B 1 22 ? 12.352 19.298 20.447 1.00 54.10 68 TRP B O 1
ATOM 1137 N N . THR B 1 23 ? 11.714 21.148 21.558 1.00 57.34 69 THR B N 1
ATOM 1138 C CA . THR B 1 23 ? 11.565 20.513 22.876 1.00 57.71 69 THR B CA 1
ATOM 1139 C C . THR B 1 23 ? 10.545 19.384 22.840 1.00 67.60 69 THR B C 1
ATOM 1140 O O . THR B 1 23 ? 10.807 18.290 23.328 1.00 66.25 69 THR B O 1
ATOM 1144 N N . ARG B 1 24 ? 9.373 19.651 22.278 1.00 96.46 70 ARG B N 1
ATOM 1145 C CA . ARG B 1 24 ? 8.385 18.593 22.093 1.00 103.25 70 ARG B CA 1
ATOM 1146 C C . ARG B 1 24 ? 8.712 17.815 20.838 1.00 108.38 70 ARG B C 1
ATOM 1147 O O . ARG B 1 24 ? 8.066 17.971 19.804 1.00 110.59 70 ARG B O 1
ATOM 1155 N N . PHE B 1 25 ? 9.740 16.991 20.919 1.00 85.29 71 PHE B N 1
ATOM 1156 C CA . PHE B 1 25 ? 10.106 16.181 19.775 1.00 86.06 71 PHE B CA 1
ATOM 1157 C C . PHE B 1 25 ? 11.052 15.049 20.120 1.00 89.60 71 PHE B C 1
ATOM 1158 O O . PHE B 1 25 ? 12.125 15.258 20.710 1.00 86.58 71 PHE B O 1
ATOM 1166 N N . ARG B 1 26 ? 10.611 13.861 19.706 1.00 108.46 72 ARG B N 1
ATOM 1167 C CA . ARG B 1 26 ? 11.294 12.592 19.910 1.00 121.69 72 ARG B CA 1
ATOM 1168 C C . ARG B 1 26 ? 10.731 11.567 18.930 1.00 124.76 72 ARG B C 1
ATOM 1169 O O . ARG B 1 26 ? 9.511 11.405 18.823 1.00 119.04 72 ARG B O 1
ATOM 1177 N N . ARG B 1 33 ? 15.959 13.965 13.420 1.00 115.93 79 ARG B N 1
ATOM 1178 C CA . ARG B 1 33 ? 16.402 14.731 14.581 1.00 126.05 79 ARG B CA 1
ATOM 1179 C C . ARG B 1 33 ? 16.400 16.242 14.299 1.00 120.92 79 ARG B C 1
ATOM 1180 O O . ARG B 1 33 ? 16.943 17.032 15.071 1.00 117.60 79 ARG B O 1
ATOM 1188 N N . GLN B 1 34 ? 15.788 16.621 13.180 1.00 83.66 80 GLN B N 1
ATOM 1189 C CA . GLN B 1 34 ? 15.510 18.011 12.843 1.00 74.07 80 GLN B CA 1
ATOM 1190 C C . GLN B 1 34 ? 14.014 18.305 12.915 1.00 72.04 80 GLN B C 1
ATOM 1191 O O . GLN B 1 34 ? 13.178 17.416 12.816 1.00 75.12 80 GLN B O 1
ATOM 1197 N N . VAL B 1 35 ? 13.697 19.583 13.054 1.00 53.21 81 VAL B N 1
ATOM 1198 C CA . VAL B 1 35 ? 12.330 20.070 13.095 1.00 45.77 81 VAL B CA 1
ATOM 1199 C C . VAL B 1 35 ? 12.221 21.203 12.063 1.00 42.67 81 VAL B C 1
ATOM 1200 O O . VAL B 1 35 ? 13.215 21.924 11.799 1.00 42.28 81 VAL B O 1
ATOM 1204 N N . TYR B 1 36 ? 11.042 21.337 11.458 1.00 48.77 82 TYR B N 1
ATOM 1205 C CA . TYR B 1 36 ? 10.818 22.299 10.376 1.00 49.70 82 TYR B CA 1
ATOM 1206 C C . TYR B 1 36 ? 9.551 23.094 10.591 1.00 43.71 82 TYR B C 1
ATOM 1207 O O . TYR B 1 36 ? 8.593 22.615 11.191 1.00 47.20 82 TYR B O 1
ATOM 1216 N N . GLY B 1 37 ? 9.537 24.320 10.100 1.00 42.94 83 GLY B N 1
ATOM 1217 C CA . GLY B 1 37 ? 8.332 25.109 10.213 1.00 44.88 83 GLY B CA 1
ATOM 1218 C C . GLY B 1 37 ? 8.300 26.251 9.231 1.00 45.90 83 GLY B C 1
ATOM 1219 O O . GLY B 1 37 ? 9.266 26.497 8.500 1.00 47.40 83 GLY B O 1
ATOM 1220 N N . ALA B 1 38 ? 7.170 26.948 9.228 1.00 47.26 84 ALA B N 1
ATOM 1221 C CA . ALA B 1 38 ? 6.966 28.103 8.365 1.00 51.57 84 ALA B CA 1
ATOM 1222 C C . ALA B 1 38 ? 7.024 29.408 9.167 1.00 48.96 84 ALA B C 1
ATOM 1223 O O . ALA B 1 38 ? 6.486 29.503 10.269 1.00 48.04 84 ALA B O 1
ATOM 1225 N N . LEU B 1 39 ? 7.685 30.405 8.600 1.00 45.75 85 LEU B N 1
ATOM 1226 C CA . LEU B 1 39 ? 7.732 31.752 9.155 1.00 45.34 85 LEU B CA 1
ATOM 1227 C C . LEU B 1 39 ? 6.624 32.614 8.521 1.00 49.46 85 LEU B C 1
ATOM 1228 O O . LEU B 1 39 ? 6.369 32.536 7.310 1.00 48.42 85 LEU B O 1
ATOM 1233 N N . ILE B 1 40 ? 5.956 33.434 9.326 1.00 44.48 86 ILE B N 1
ATOM 1234 C CA . ILE B 1 40 ? 5.064 34.430 8.740 1.00 43.15 86 ILE B CA 1
ATOM 1235 C C . ILE B 1 40 ? 5.373 35.842 9.235 1.00 43.95 86 ILE B C 1
ATOM 1236 O O . ILE B 1 40 ? 5.854 36.028 10.340 1.00 47.66 86 ILE B O 1
ATOM 1241 N N . GLY B 1 41 ? 5.147 36.836 8.389 1.00 51.01 87 GLY B N 1
ATOM 1242 C CA . GLY B 1 41 ? 5.407 38.205 8.784 1.00 49.29 87 GLY B CA 1
ATOM 1243 C C . GLY B 1 41 ? 5.136 39.203 7.679 1.00 51.75 87 GLY B C 1
ATOM 1244 O O . GLY B 1 41 ? 4.267 38.983 6.833 1.00 55.36 87 GLY B O 1
ATOM 1245 N N . LYS B 1 42 ? 5.878 40.308 7.694 1.00 63.17 88 LYS B N 1
ATOM 1246 C CA . LYS B 1 42 ? 5.700 41.376 6.711 1.00 67.54 88 LYS B CA 1
ATOM 1247 C C . LYS B 1 42 ? 7.059 41.767 6.203 1.00 69.23 88 LYS B C 1
ATOM 1248 O O . LYS B 1 42 ? 8.056 41.546 6.879 1.00 69.84 88 LYS B O 1
ATOM 1254 N N . GLN B 1 43 ? 7.121 42.362 5.023 1.00 50.47 89 GLN B N 1
ATOM 1255 C CA . GLN B 1 43 ? 8.398 42.879 4.558 1.00 57.26 89 GLN B CA 1
ATOM 1256 C C . GLN B 1 43 ? 8.243 44.013 3.564 1.00 63.10 89 GLN B C 1
ATOM 1257 O O . GLN B 1 43 ? 7.307 44.039 2.765 1.00 67.30 89 GLN B O 1
ATOM 1263 N N . LYS B 1 44 ? 9.170 44.957 3.643 1.00 75.86 90 LYS B N 1
ATOM 1264 C CA . LYS B 1 44 ? 9.189 46.100 2.752 1.00 80.62 90 LYS B CA 1
ATOM 1265 C C . LYS B 1 44 ? 10.655 46.392 2.459 1.00 78.95 90 LYS B C 1
ATOM 1266 O O . LYS B 1 44 ? 11.437 46.709 3.364 1.00 77.54 90 LYS B O 1
ATOM 1272 N N . GLY B 1 45 ? 11.034 46.245 1.195 1.00 69.52 91 GLY B N 1
ATOM 1273 C CA . GLY B 1 45 ? 12.414 46.428 0.799 1.00 67.44 91 GLY B CA 1
ATOM 1274 C C . GLY B 1 45 ? 13.274 45.387 1.491 1.00 68.87 91 GLY B C 1
ATOM 1275 O O . GLY B 1 45 ? 12.927 44.202 1.486 1.00 68.10 91 GLY B O 1
ATOM 1276 N N . ARG B 1 46 ? 14.379 45.824 2.096 1.00 73.98 92 ARG B N 1
ATOM 1277 C CA . ARG B 1 46 ? 15.248 44.912 2.834 1.00 76.35 92 ARG B CA 1
ATOM 1278 C C . ARG B 1 46 ? 14.861 44.815 4.310 1.00 73.84 92 ARG B C 1
ATOM 1279 O O . ARG B 1 46 ? 15.656 44.354 5.120 1.00 65.48 92 ARG B O 1
ATOM 1287 N N . ASN B 1 47 ? 13.652 45.253 4.658 1.00 65.16 93 ASN B N 1
ATOM 1288 C CA . ASN B 1 47 ? 13.185 45.109 6.031 1.00 63.56 93 ASN B CA 1
ATOM 1289 C C . ASN B 1 47 ? 12.209 43.947 6.169 1.00 61.35 93 ASN B C 1
ATOM 1290 O O . ASN B 1 47 ? 11.129 43.943 5.569 1.00 62.63 93 ASN B O 1
ATOM 1295 N N . ILE B 1 48 ? 12.593 42.959 6.966 1.00 47.11 94 ILE B N 1
ATOM 1296 C CA . I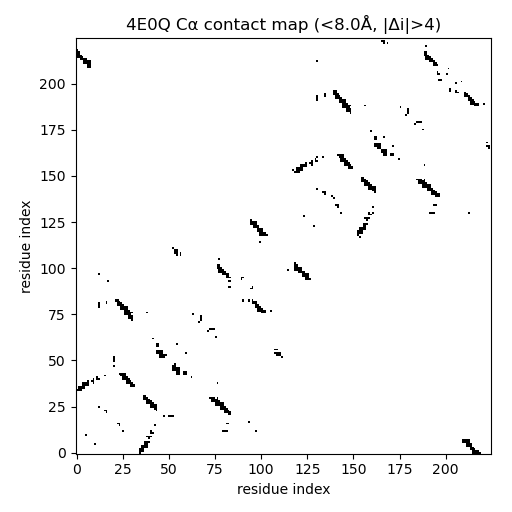LE B 1 48 ? 11.748 41.801 7.163 1.00 44.10 94 ILE B CA 1
ATOM 1297 C C . ILE B 1 48 ? 11.351 41.664 8.630 1.00 43.53 94 ILE B C 1
ATOM 1298 O O . ILE B 1 48 ? 12.200 41.611 9.510 1.00 42.01 94 ILE B O 1
ATOM 1303 N N . GLU B 1 49 ? 10.047 41.658 8.882 1.00 56.62 95 GLU B N 1
ATOM 1304 C CA . GLU B 1 49 ? 9.494 41.373 10.198 1.00 57.08 95 GLU B CA 1
ATOM 1305 C C . GLU B 1 49 ? 8.985 39.939 10.274 1.00 53.33 95 GLU B C 1
ATOM 1306 O O . GLU B 1 49 ? 8.065 39.557 9.548 1.00 55.81 95 GLU B O 1
ATOM 1312 N N . ILE B 1 50 ? 9.584 39.164 11.170 1.00 42.39 96 ILE B N 1
ATOM 1313 C CA . ILE B 1 50 ? 9.174 37.787 11.406 1.00 46.48 96 ILE B CA 1
ATOM 1314 C C . ILE B 1 50 ? 8.343 37.755 12.679 1.00 47.08 96 ILE B C 1
ATOM 1315 O O . ILE B 1 50 ? 8.878 37.941 13.777 1.00 41.41 96 ILE B O 1
ATOM 1328 N N . ASN B 1 52 ? 5.423 35.548 13.438 1.00 38.69 98 ASN B N 1
ATOM 1329 C CA . ASN B 1 52 ? 4.815 34.294 13.850 1.00 41.37 98 ASN B CA 1
ATOM 1330 C C . ASN B 1 52 ? 5.338 33.127 13.019 1.00 44.49 98 ASN B C 1
ATOM 1331 O O . ASN B 1 52 ? 6.107 33.305 12.075 1.00 38.53 98 ASN B O 1
ATOM 1336 N N . SER B 1 53 ? 4.895 31.933 13.374 1.00 40.01 99 SER B N 1
ATOM 1337 C CA . SER B 1 53 ? 5.369 30.735 12.725 1.00 40.89 99 SER B CA 1
ATOM 1338 C C . SER B 1 53 ? 4.433 29.564 13.039 1.00 44.08 99 SER B C 1
ATOM 1339 O O . SER B 1 53 ? 3.694 29.594 14.010 1.00 43.89 99 SER B O 1
ATOM 1342 N N . PHE B 1 54 ? 4.474 28.522 12.222 1.00 44.99 100 PHE B N 1
ATOM 1343 C CA . PHE B 1 54 ? 3.787 27.301 12.590 1.00 44.24 100 PHE B CA 1
ATOM 1344 C C . PHE B 1 54 ? 4.625 26.068 12.260 1.00 46.38 100 PHE B C 1
ATOM 1345 O O . PHE B 1 54 ? 5.521 26.116 11.406 1.00 47.95 100 PHE B O 1
ATOM 1353 N N . GLU B 1 55 ? 4.351 24.986 12.983 1.00 40.37 101 GLU B N 1
ATOM 1354 C CA . GLU B 1 55 ? 5.062 23.728 12.832 1.00 44.04 101 GLU B CA 1
ATOM 1355 C C . GLU B 1 55 ? 4.585 22.995 11.595 1.00 51.42 101 GLU B C 1
ATOM 1356 O O . GLU B 1 55 ? 3.391 22.976 11.294 1.00 49.17 101 GLU B O 1
ATOM 1362 N N . LEU B 1 56 ? 5.533 22.398 10.883 1.00 52.83 102 LEU B N 1
ATOM 1363 C CA . LEU B 1 56 ? 5.208 21.490 9.797 1.00 53.01 102 LEU B CA 1
ATOM 1364 C C . LEU B 1 56 ? 5.186 20.060 10.333 1.00 56.60 102 LEU B C 1
ATOM 1365 O O . LEU B 1 56 ? 6.134 19.611 10.988 1.00 51.75 102 LEU B O 1
ATOM 1370 N N . LYS B 1 57 ? 4.089 19.357 10.074 1.00 76.72 103 LYS B N 1
ATOM 1371 C CA . LYS B 1 57 ? 4.029 17.935 10.369 1.00 77.83 103 LYS B CA 1
ATOM 1372 C C . LYS B 1 57 ? 4.877 17.200 9.344 1.00 77.74 103 LYS B C 1
ATOM 1373 O O . LYS B 1 57 ? 4.877 17.539 8.160 1.00 73.45 103 LYS B O 1
ATOM 1379 N N . THR B 1 58 ? 5.609 16.199 9.814 1.00 90.30 104 THR B N 1
ATOM 1380 C CA . THR B 1 58 ? 6.397 15.350 8.938 1.00 91.30 104 THR B CA 1
ATOM 1381 C C . THR B 1 58 ? 5.989 13.885 9.086 1.00 96.35 104 THR B C 1
ATOM 1382 O O . THR B 1 58 ? 5.333 13.496 10.058 1.00 96.74 104 THR B O 1
ATOM 1386 N N . ASP B 1 59 ? 6.374 13.088 8.095 1.00 120.41 105 ASP B N 1
ATOM 1387 C CA . ASP B 1 59 ? 6.245 11.638 8.150 1.00 122.57 105 ASP B CA 1
ATOM 1388 C C . ASP B 1 59 ? 7.596 11.029 7.806 1.00 120.13 105 ASP B C 1
ATOM 1389 O O . ASP B 1 59 ? 8.235 11.441 6.835 1.00 119.62 105 ASP B O 1
ATOM 1394 N N . VAL B 1 66 ? 9.854 13.504 5.273 1.00 87.90 112 VAL B N 1
ATOM 1395 C CA . VAL B 1 66 ? 8.923 14.031 4.278 1.00 87.57 112 VAL B CA 1
ATOM 1396 C C . VAL B 1 66 ? 7.871 14.960 4.891 1.00 91.25 112 VAL B C 1
ATOM 1397 O O . VAL B 1 66 ? 7.090 14.543 5.757 1.00 92.65 112 VAL B O 1
ATOM 1401 N N . ILE B 1 67 ? 7.850 16.215 4.438 1.00 76.28 113 ILE B N 1
ATOM 1402 C CA . ILE B 1 67 ? 6.845 17.168 4.901 1.00 74.45 113 ILE B CA 1
ATOM 1403 C C . ILE B 1 67 ? 5.479 16.765 4.366 1.00 75.69 113 ILE B C 1
ATOM 1404 O O . ILE B 1 67 ? 5.350 16.383 3.208 1.00 81.54 113 ILE B O 1
ATOM 1409 N N . ASN B 1 68 ? 4.470 16.825 5.228 1.00 81.01 114 ASN B N 1
ATOM 1410 C CA . ASN B 1 68 ? 3.093 16.550 4.844 1.00 85.20 114 ASN B CA 1
ATOM 1411 C C . ASN B 1 68 ? 2.488 17.741 4.096 1.00 88.08 114 ASN B C 1
ATOM 1412 O O . ASN B 1 68 ? 2.129 18.761 4.699 1.00 88.64 114 ASN B O 1
ATOM 1417 N N . LYS B 1 69 ? 2.378 17.600 2.779 1.00 105.08 115 LYS B N 1
ATOM 1418 C CA . LYS B 1 69 ? 1.969 18.689 1.898 1.00 104.50 115 LYS B CA 1
ATOM 1419 C C . LYS B 1 69 ? 0.565 19.225 2.215 1.00 110.22 115 LYS B C 1
ATOM 1420 O O . LYS B 1 69 ? 0.336 20.443 2.261 1.00 106.15 115 LYS B O 1
ATOM 1426 N N . ASP B 1 70 ? -0.372 18.309 2.437 1.00 125.20 116 ASP B N 1
ATOM 1427 C CA . ASP B 1 70 ? -1.757 18.682 2.699 1.00 125.17 116 ASP B CA 1
ATOM 1428 C C . ASP B 1 70 ? -1.867 19.473 3.999 1.00 123.67 116 ASP B C 1
ATOM 1429 O O . ASP B 1 70 ? -2.513 20.526 4.041 1.00 124.36 116 ASP B O 1
ATOM 1434 N N . TYR B 1 71 ? -1.235 18.967 5.058 1.00 82.38 117 TYR B N 1
ATOM 1435 C CA . TYR B 1 71 ? -1.204 19.686 6.339 1.00 77.34 117 TYR B CA 1
ATOM 1436 C C . TYR B 1 71 ? -0.614 21.091 6.185 1.00 74.37 117 TYR B C 1
ATOM 1437 O O . TYR B 1 71 ? -1.136 22.065 6.749 1.00 69.18 117 TYR B O 1
ATOM 1446 N N . TYR B 1 72 ? 0.468 21.198 5.418 1.00 71.17 118 TYR B N 1
ATOM 1447 C CA . TYR B 1 72 ? 1.065 22.503 5.175 1.00 71.28 118 TYR B CA 1
ATOM 1448 C C . TYR B 1 72 ? 0.078 23.466 4.501 1.00 74.95 118 TYR B C 1
ATOM 1449 O O . TYR B 1 72 ? -0.084 24.617 4.938 1.00 76.15 118 TYR B O 1
ATOM 1458 N N . ASN B 1 73 ? -0.579 23.008 3.435 1.00 92.78 119 ASN B N 1
ATOM 1459 C CA . ASN B 1 73 ? -1.519 23.878 2.736 1.00 94.09 119 ASN B CA 1
ATOM 1460 C C . ASN B 1 73 ? -2.659 24.309 3.661 1.00 93.69 119 ASN B C 1
ATOM 1461 O O . ASN B 1 73 ? -3.046 25.488 3.700 1.00 92.94 119 ASN B O 1
ATOM 1466 N N . LYS B 1 74 ? -3.168 23.349 4.426 1.00 76.97 120 LYS B N 1
ATOM 1467 C CA . LYS B 1 74 ? -4.206 23.614 5.411 1.00 79.99 120 LYS B CA 1
ATOM 1468 C C . LYS B 1 74 ? -3.796 24.724 6.379 1.00 80.32 120 LYS B C 1
ATOM 1469 O O . LYS B 1 74 ? -4.483 25.755 6.499 1.00 79.37 120 LYS B O 1
ATOM 1475 N N . LYS B 1 75 ? -2.670 24.517 7.064 1.00 75.66 121 LYS B N 1
ATOM 1476 C CA . LYS B 1 75 ? -2.231 25.471 8.075 1.00 67.49 121 LYS B CA 1
ATOM 1477 C C . LYS B 1 75 ? -1.971 26.834 7.462 1.00 67.90 121 LYS B C 1
ATOM 1478 O O . LYS B 1 75 ? -2.305 27.855 8.067 1.00 65.61 121 LYS B O 1
ATOM 1484 N N . GLU B 1 76 ? -1.389 26.864 6.266 1.00 87.11 122 GLU B N 1
ATOM 1485 C CA . GLU B 1 76 ? -1.125 28.152 5.630 1.00 87.37 122 GLU B CA 1
ATOM 1486 C C . GLU B 1 76 ? -2.423 28.897 5.357 1.00 88.21 122 GLU B C 1
ATOM 1487 O O . GLU B 1 76 ? -2.524 30.096 5.627 1.00 87.80 122 GLU B O 1
ATOM 1493 N N . GLN B 1 77 ? -3.409 28.178 4.820 1.00 88.02 123 GLN B N 1
ATOM 1494 C CA . GLN B 1 77 ? -4.739 28.744 4.602 1.00 90.64 123 GLN B CA 1
ATOM 1495 C C . GLN B 1 77 ? -5.263 29.364 5.888 1.00 86.98 123 GLN B C 1
ATOM 1496 O O . GLN B 1 77 ? -5.642 30.544 5.920 1.00 85.69 123 GLN B O 1
ATOM 1502 N N . GLN B 1 78 ? -5.287 28.563 6.951 1.00 76.20 124 GLN B N 1
ATOM 1503 C CA . GLN B 1 78 ? -5.756 29.051 8.239 1.00 72.58 124 GLN B CA 1
ATOM 1504 C C . GLN B 1 78 ? -5.027 30.324 8.669 1.00 75.38 124 GLN B C 1
ATOM 1505 O O . GLN B 1 78 ? -5.661 31.322 9.022 1.00 79.07 124 GLN B O 1
ATOM 1511 N N . TYR B 1 79 ? -3.697 30.298 8.632 1.00 66.45 125 TYR B N 1
ATOM 1512 C CA . TYR B 1 79 ? -2.913 31.446 9.090 1.00 65.61 125 TYR B CA 1
ATOM 1513 C C . TYR B 1 79 ? -3.195 32.681 8.262 1.00 62.14 125 TYR B C 1
ATOM 1514 O O . TYR B 1 79 ? -3.142 33.805 8.761 1.00 59.76 125 TYR B O 1
ATOM 1523 N N . LYS B 1 80 ? -3.501 32.472 6.993 1.00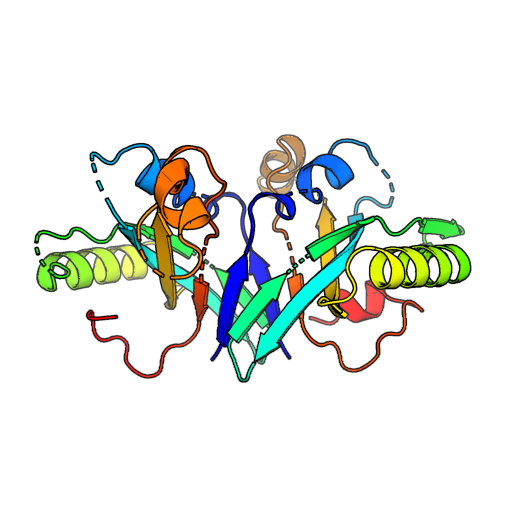 135.28 126 LYS B N 1
ATOM 1524 C CA . LYS B 1 80 ? -3.779 33.597 6.135 1.00 129.07 126 LYS B CA 1
ATOM 1525 C C . LYS B 1 80 ? -5.143 34.169 6.483 1.00 135.48 126 LYS B C 1
ATOM 1526 O O . LYS B 1 80 ? -5.352 35.381 6.433 1.00 138.48 126 LYS B O 1
ATOM 1532 N N . GLN B 1 81 ? -6.065 33.289 6.856 1.00 81.36 127 GLN B N 1
ATOM 1533 C CA . GLN B 1 81 ? -7.405 33.718 7.244 1.00 87.65 127 GLN B CA 1
ATOM 1534 C C . GLN B 1 81 ? -7.369 34.512 8.544 1.00 89.70 127 GLN B C 1
ATOM 1535 O O . GLN B 1 81 ? -8.051 35.523 8.684 1.00 89.79 127 GLN B O 1
ATOM 1541 N N . VAL B 1 82 ? -6.557 34.049 9.491 1.00 71.52 128 VAL B N 1
ATOM 1542 C CA . VAL B 1 82 ? -6.469 34.676 10.808 1.00 66.18 128 VAL B CA 1
ATOM 1543 C C . VAL B 1 82 ? -5.577 35.924 10.817 1.00 67.39 128 VAL B C 1
ATOM 1544 O O . VAL B 1 82 ? -6.002 37.000 11.264 1.00 66.35 128 VAL B O 1
ATOM 1548 N N . PHE B 1 83 ? -4.343 35.771 10.338 1.00 89.46 129 PHE B N 1
ATOM 1549 C CA . PHE B 1 83 ? -3.398 36.884 10.260 1.00 86.93 129 PHE B CA 1
ATOM 1550 C C . PHE B 1 83 ? -3.376 37.382 8.826 1.00 90.96 129 PHE B C 1
ATOM 1551 O O . PHE B 1 83 ? -2.494 37.007 8.051 1.00 93.30 129 PHE B O 1
ATOM 1559 N N . SER B 1 84 ? -4.340 38.226 8.472 1.00 66.41 130 SER B N 1
ATOM 1560 C CA . SER B 1 84 ? -4.580 38.554 7.068 1.00 68.63 130 SER B CA 1
ATOM 1561 C C . SER B 1 84 ? -3.655 39.639 6.540 1.00 68.38 130 SER B C 1
ATOM 1562 O O . SER B 1 84 ? -3.558 39.838 5.328 1.00 68.73 130 SER B O 1
ATOM 1565 N N . ASP B 1 85 ? -2.968 40.330 7.445 1.00 80.99 131 ASP B N 1
ATOM 1566 C CA . ASP B 1 85 ? -1.976 41.331 7.048 1.00 80.71 131 ASP B CA 1
ATOM 1567 C C . ASP B 1 85 ? -0.573 40.725 6.849 1.00 81.29 131 ASP B C 1
ATOM 1568 O O . ASP B 1 85 ? 0.350 41.408 6.406 1.00 83.81 131 ASP B O 1
ATOM 1573 N N . LEU B 1 86 ? -0.436 39.435 7.160 1.00 56.64 132 LEU B N 1
ATOM 1574 C CA . LEU B 1 86 ? 0.850 38.742 7.154 1.00 52.89 132 LEU B CA 1
ATOM 1575 C C . LEU B 1 86 ? 0.903 37.734 6.034 1.00 56.51 132 LEU B C 1
ATOM 1576 O O . LEU B 1 86 ? -0.137 37.314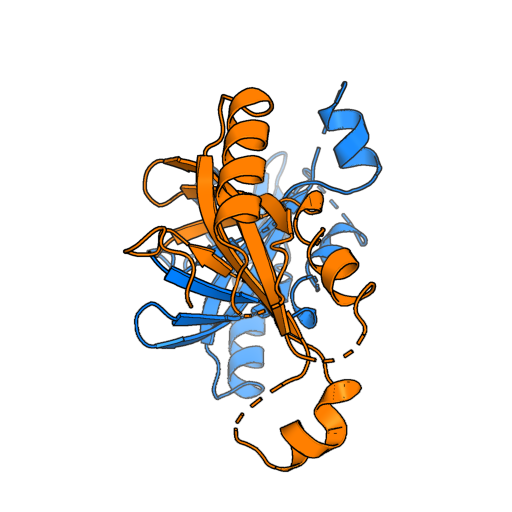 5.525 1.00 63.19 132 LEU B O 1
ATOM 1581 N N . ASP B 1 87 ? 2.109 37.325 5.661 1.00 72.58 133 ASP B N 1
ATOM 1582 C CA . ASP B 1 87 ? 2.265 36.298 4.645 1.00 74.05 133 ASP B CA 1
ATOM 1583 C C . ASP B 1 87 ? 3.341 35.308 5.020 1.00 70.99 133 ASP B C 1
ATOM 1584 O O . ASP B 1 87 ? 4.078 35.518 5.979 1.00 71.88 133 ASP B O 1
ATOM 1589 N N . PHE B 1 88 ? 3.409 34.221 4.258 1.00 58.89 134 PHE B N 1
ATOM 1590 C CA . PHE B 1 88 ? 4.534 33.306 4.312 1.00 55.98 134 PHE B CA 1
ATOM 1591 C C . PHE B 1 88 ? 5.778 34.065 3.880 1.00 60.52 134 PHE B C 1
ATOM 1592 O O . PHE B 1 88 ? 5.764 34.753 2.865 1.00 61.85 134 PHE B O 1
ATOM 1600 N N . ILE B 1 89 ? 6.854 33.948 4.648 1.00 55.08 135 ILE B N 1
ATOM 1601 C CA . ILE B 1 89 ? 8.082 34.615 4.275 1.00 50.77 135 ILE B CA 1
ATOM 1602 C C . ILE B 1 89 ? 9.281 33.691 4.345 1.00 49.33 135 ILE B C 1
ATOM 1603 O O . ILE B 1 89 ? 10.392 34.112 4.044 1.00 51.54 135 ILE B O 1
ATOM 1608 N N . GLY B 1 90 ? 9.067 32.439 4.742 1.00 45.35 136 GLY B N 1
ATOM 1609 C CA . GLY B 1 90 ? 10.141 31.467 4.676 1.00 42.58 136 GLY B CA 1
ATOM 1610 C C . GLY B 1 90 ? 10.008 30.291 5.612 1.00 45.88 136 GLY B C 1
ATOM 1611 O O . GLY B 1 90 ? 8.914 29.979 6.061 1.00 50.04 136 GLY B O 1
ATOM 1612 N N . TRP B 1 91 ? 11.136 29.651 5.911 1.00 49.67 137 TRP B N 1
ATOM 1613 C CA . TRP B 1 91 ? 11.160 28.408 6.671 1.00 48.78 137 TRP B CA 1
ATOM 1614 C C . TRP B 1 91 ? 12.107 28.523 7.843 1.00 48.34 137 TRP B C 1
ATOM 1615 O O . TRP B 1 91 ? 13.086 29.270 7.795 1.00 46.89 137 TRP B O 1
ATOM 1626 N N . TYR B 1 92 ? 11.834 27.763 8.893 1.00 38.00 138 TYR B N 1
ATOM 1627 C CA . TYR B 1 92 ? 12.842 27.558 9.925 1.00 37.61 138 TYR B CA 1
ATOM 1628 C C . TYR B 1 92 ? 13.121 26.079 10.074 1.00 39.76 138 TYR B C 1
ATOM 1629 O O . TYR B 1 92 ? 12.268 25.237 9.771 1.00 40.55 138 TYR B O 1
ATOM 1638 N N . THR B 1 93 ? 14.323 25.770 10.540 1.00 37.41 139 THR B N 1
ATOM 1639 C CA . THR B 1 93 ? 14.613 24.436 11.003 1.00 41.62 139 THR B CA 1
ATOM 1640 C C . THR B 1 93 ? 15.590 24.455 12.178 1.00 44.69 139 THR B C 1
ATOM 1641 O O . THR B 1 93 ? 16.345 25.422 12.369 1.00 38.62 139 THR B O 1
ATOM 1645 N N . THR B 1 94 ? 15.566 23.392 12.982 1.00 46.74 140 THR B N 1
ATOM 1646 C CA . THR B 1 94 ? 16.528 23.300 14.082 1.00 44.49 140 THR B CA 1
ATOM 1647 C C . THR B 1 94 ? 16.659 21.875 14.622 1.00 55.23 140 THR B C 1
ATOM 1648 O O . THR B 1 94 ? 15.826 21.025 14.324 1.00 56.19 140 THR B O 1
ATOM 1652 N N . GLY B 1 95 ? 17.706 21.616 15.407 1.00 60.43 141 GLY B N 1
ATOM 1653 C CA . GLY B 1 95 ? 17.913 20.306 16.012 1.00 63.48 141 GLY B CA 1
ATOM 1654 C C . GLY B 1 95 ? 19.333 19.769 15.921 1.00 69.02 141 GLY B C 1
ATOM 1655 O O . GLY B 1 95 ? 20.216 20.449 15.415 1.00 69.89 141 GLY B O 1
ATOM 1656 N N . ASP B 1 96 ? 19.532 18.536 16.396 1.00 94.59 142 ASP B N 1
ATOM 1657 C CA . ASP B 1 96 ? 20.857 17.892 16.508 1.00 97.56 142 ASP B CA 1
ATOM 1658 C C . ASP B 1 96 ? 21.558 17.580 15.182 1.00 101.26 142 ASP B C 1
ATOM 1659 O O . ASP B 1 96 ? 22.539 18.223 14.827 1.00 102.91 142 ASP B O 1
ATOM 1664 N N . ASN B 1 97 ? 21.090 16.547 14.488 1.00 114.66 143 ASN B N 1
ATOM 1665 C CA . ASN B 1 97 ? 21.687 16.145 13.216 1.00 116.19 143 ASN B CA 1
ATOM 1666 C C . ASN B 1 97 ? 23.219 16.260 13.181 1.00 120.28 143 ASN B C 1
ATOM 1667 O O . ASN B 1 97 ? 23.942 15.260 13.241 1.00 121.67 143 ASN B O 1
ATOM 1672 N N . ASP B 1 102 ? 30.179 17.847 10.412 1.00 114.79 148 ASP B N 1
ATOM 1673 C CA . ASP B 1 102 ? 31.498 17.805 9.784 1.00 120.86 148 ASP B CA 1
ATOM 1674 C C . ASP B 1 102 ? 32.578 17.378 10.779 1.00 123.18 148 ASP B C 1
ATOM 1675 O O . ASP B 1 102 ? 33.228 16.347 10.592 1.00 129.28 148 ASP B O 1
ATOM 1680 N N . ILE B 1 103 ? 32.767 18.179 11.828 1.00 80.96 149 ILE B N 1
ATOM 1681 C CA . ILE B 1 103 ? 33.715 17.857 12.897 1.00 77.95 149 ILE B CA 1
ATOM 1682 C C . ILE B 1 103 ? 33.177 16.664 13.656 1.00 74.46 149 ILE B C 1
ATOM 1683 O O . ILE B 1 103 ? 32.031 16.691 14.103 1.00 75.64 149 ILE B O 1
ATOM 1688 N N . LYS B 1 104 ? 34.002 15.625 13.797 1.00 75.37 150 LYS B N 1
ATOM 1689 C CA . LYS B 1 104 ? 33.603 14.369 14.443 1.00 73.06 150 LYS B CA 1
ATOM 1690 C C . LYS B 1 104 ? 32.988 14.587 15.828 1.00 71.15 150 LYS B C 1
ATOM 1691 O O . LYS B 1 104 ? 31.899 14.076 16.149 1.00 66.79 150 LYS B O 1
ATOM 1697 N N . ILE B 1 105 ? 33.699 15.359 16.643 1.00 71.07 151 ILE B N 1
ATOM 1698 C CA . ILE B 1 105 ? 33.295 15.615 18.011 1.00 70.03 151 ILE B CA 1
ATOM 1699 C C . ILE B 1 105 ? 31.988 16.416 18.051 1.00 68.46 151 ILE B C 1
ATOM 1700 O O . ILE B 1 105 ? 31.143 16.194 18.922 1.00 64.75 151 ILE B O 1
ATOM 1705 N N . GLN B 1 106 ? 31.805 17.325 17.098 1.00 84.99 152 GLN B N 1
ATOM 1706 C CA . GLN B 1 106 ? 30.528 18.030 16.978 1.00 89.19 152 GLN B CA 1
ATOM 1707 C C . GLN B 1 106 ? 29.379 17.032 16.803 1.00 89.77 152 GLN B C 1
ATOM 1708 O O . GLN B 1 106 ? 28.231 17.318 17.166 1.00 86.90 152 GLN B O 1
ATOM 1714 N N . ARG B 1 107 ? 29.695 15.865 16.242 1.00 74.40 153 ARG B N 1
ATOM 1715 C CA . ARG B 1 107 ? 28.711 14.807 16.049 1.00 70.44 153 ARG B CA 1
ATOM 1716 C C . ARG B 1 107 ? 28.517 14.009 17.325 1.00 66.61 153 ARG B C 1
ATOM 1717 O O . ARG B 1 107 ? 27.393 13.728 17.730 1.00 58.73 153 ARG B O 1
ATOM 1725 N N . GLN B 1 108 ? 29.617 13.659 17.969 1.00 58.02 154 GLN B N 1
ATOM 1726 C CA . GLN B 1 108 ? 29.533 12.789 19.139 1.00 56.74 154 GLN B CA 1
ATOM 1727 C C . GLN B 1 108 ? 28.776 13.421 20.313 1.00 57.07 154 GLN B C 1
ATOM 1728 O O . GLN B 1 108 ? 28.023 12.739 20.994 1.00 57.95 154 GLN B O 1
ATOM 1734 N N . ILE B 1 109 ? 28.962 14.718 20.533 1.00 62.05 155 ILE B N 1
ATOM 1735 C CA . ILE B 1 109 ? 28.318 15.416 21.639 1.00 53.72 155 ILE B CA 1
ATOM 1736 C C . ILE B 1 109 ? 27.291 16.442 21.150 1.00 56.83 155 ILE B C 1
ATOM 1737 O O . ILE B 1 109 ? 27.063 17.465 21.804 1.00 52.36 155 ILE B O 1
ATOM 1742 N N . ALA B 1 110 ? 26.667 16.151 20.010 1.00 56.59 156 ALA B N 1
ATOM 1743 C CA . ALA B 1 110 ? 25.737 17.079 19.378 1.00 51.14 156 ALA B CA 1
ATOM 1744 C C . ALA B 1 110 ? 24.572 17.346 20.303 1.00 41.04 156 ALA B C 1
ATOM 1745 O O . ALA B 1 110 ? 24.106 18.479 20.419 1.00 40.36 156 ALA B O 1
ATOM 1747 N N . ALA B 1 111 ? 24.124 16.301 20.981 1.00 50.79 157 ALA B N 1
ATOM 1748 C CA . ALA B 1 111 ? 22.931 16.390 21.816 1.00 53.19 157 ALA B CA 1
ATOM 1749 C C . ALA B 1 111 ? 23.084 17.289 23.047 1.00 48.41 157 ALA B C 1
ATOM 1750 O O . ALA B 1 111 ? 22.074 17.689 23.643 1.00 49.63 157 ALA B O 1
ATOM 1752 N N . ILE B 1 112 ? 24.323 17.607 23.434 1.00 45.15 158 ILE B N 1
ATOM 1753 C CA . ILE B 1 112 ? 24.530 18.544 24.543 1.00 45.10 158 ILE B CA 1
ATOM 1754 C C . ILE B 1 112 ? 25.116 19.861 24.100 1.00 39.62 158 ILE B C 1
ATOM 1755 O O . ILE B 1 112 ? 25.279 20.742 24.911 1.00 36.74 158 ILE B O 1
ATOM 1760 N N . ASN B 1 113 ? 25.433 19.981 22.817 1.00 44.19 159 ASN B N 1
ATOM 1761 C CA . ASN B 1 113 ? 25.898 21.224 22.227 1.00 45.13 159 ASN B CA 1
ATOM 1762 C C . ASN B 1 113 ? 24.711 22.131 21.813 1.00 46.39 159 ASN B C 1
ATOM 1763 O O . ASN B 1 113 ? 23.585 21.659 21.671 1.00 51.89 159 ASN B O 1
ATOM 1768 N N . GLU B 1 114 ? 24.954 23.424 21.613 1.00 49.37 160 GLU B N 1
ATOM 1769 C CA . GLU B 1 114 ? 23.882 24.361 21.252 1.00 54.86 160 GLU B CA 1
ATOM 1770 C C . GLU B 1 114 ? 23.404 24.097 19.846 1.00 50.02 160 GLU B C 1
ATOM 1771 O O . GLU B 1 114 ? 24.225 23.778 18.982 1.00 52.35 160 GLU B O 1
ATOM 1777 N N . CYS B 1 115 ? 22.097 24.206 19.591 1.00 53.69 161 CYS B N 1
ATOM 1778 C CA . CYS B 1 115 ? 21.709 24.165 18.188 1.00 55.08 161 CYS B CA 1
ATOM 1779 C C . CYS B 1 115 ? 21.186 25.487 17.624 1.00 50.38 161 CYS B C 1
ATOM 1780 O O . CYS B 1 115 ? 20.237 26.090 18.134 1.00 52.27 161 CYS B O 1
ATOM 1783 N N . PRO B 1 116 ? 21.812 25.925 16.536 1.00 45.48 162 PRO B N 1
ATOM 1784 C CA . PRO B 1 116 ? 21.423 27.134 15.803 1.00 44.29 162 PRO B CA 1
ATOM 1785 C C . PRO B 1 116 ? 19.990 27.014 15.280 1.00 39.67 162 PRO B C 1
ATOM 1786 O O . PRO B 1 116 ? 19.530 25.937 14.935 1.00 41.00 162 PRO B O 1
ATOM 1790 N N . ILE B 1 117 ? 19.308 28.143 15.212 1.00 44.84 163 ILE B N 1
ATOM 1791 C CA . ILE B 1 117 ? 18.021 28.204 14.564 1.00 42.93 163 ILE B CA 1
ATOM 1792 C C . ILE B 1 117 ? 18.268 28.672 13.146 1.00 46.66 163 ILE B C 1
ATOM 1793 O O . ILE B 1 117 ? 18.855 29.731 12.927 1.00 42.88 163 ILE B O 1
ATOM 1806 N N . LEU B 1 119 ? 17.004 30.137 9.695 1.00 36.21 165 LEU B N 1
ATOM 1807 C CA . LEU B 1 119 ? 15.908 30.917 9.117 1.00 38.18 165 LEU B CA 1
ATOM 1808 C C . LEU B 1 119 ? 16.181 31.181 7.640 1.00 42.85 165 LEU B C 1
ATOM 1809 O O . LEU B 1 119 ? 17.102 31.931 7.307 1.00 41.37 165 LEU B O 1
ATOM 1814 N N . GLN B 1 120 ? 15.399 30.557 6.759 1.00 44.20 166 GLN B N 1
ATOM 1815 C CA . GLN B 1 120 ? 15.516 30.791 5.312 1.00 45.91 166 GLN B CA 1
ATOM 1816 C C . GLN B 1 120 ? 14.408 31.721 4.807 1.00 41.73 166 GLN B C 1
ATOM 1817 O O . GLN B 1 120 ? 13.233 31.369 4.793 1.00 47.62 166 GLN B O 1
ATOM 1823 N N . LEU B 1 121 ? 14.795 32.918 4.403 1.00 47.15 167 LEU B N 1
ATOM 1824 C CA . LEU B 1 121 ? 13.821 33.956 4.108 1.00 52.50 167 LEU B CA 1
ATOM 1825 C C . LEU B 1 121 ? 13.664 34.144 2.612 1.00 51.17 167 LEU B C 1
ATOM 1826 O O . LEU B 1 121 ? 14.656 34.193 1.883 1.00 54.65 167 LEU B O 1
ATOM 1831 N N . ASN B 1 122 ? 12.415 34.245 2.164 1.00 52.88 168 ASN B N 1
ATOM 1832 C CA . ASN B 1 122 ? 12.127 34.442 0.755 1.00 52.15 168 ASN B CA 1
ATOM 1833 C C . ASN B 1 122 ? 12.847 33.431 -0.118 1.00 58.13 168 ASN B C 1
ATOM 1834 O O . ASN B 1 122 ? 13.606 33.818 -0.992 1.00 60.85 168 ASN B O 1
ATOM 1839 N N . PRO B 1 123 ? 12.613 32.129 0.128 1.00 52.86 169 PRO B N 1
ATOM 1840 C CA . PRO B 1 123 ? 13.141 31.055 -0.720 1.00 54.06 169 PRO B CA 1
ATOM 1841 C C . PRO B 1 123 ? 12.556 31.180 -2.119 1.00 59.14 169 PRO B C 1
ATOM 1842 O O . PRO B 1 123 ? 11.519 31.833 -2.273 1.00 58.92 169 PRO B O 1
ATOM 1846 N N . LEU B 1 124 ? 13.190 30.563 -3.110 1.00 93.07 170 LEU B N 1
ATOM 1847 C CA . LEU B 1 124 ? 12.771 30.732 -4.501 1.00 102.73 170 LEU B CA 1
ATOM 1848 C C . LEU B 1 124 ? 11.517 29.924 -4.852 1.00 103.61 170 LEU B C 1
ATOM 1849 O O . LEU B 1 124 ? 10.704 30.366 -5.659 1.00 100.95 170 LEU B O 1
ATOM 1854 N N . SER B 1 125 ? 11.359 28.753 -4.239 1.00 100.51 171 SER B N 1
ATOM 1855 C CA . SER B 1 125 ? 10.084 28.040 -4.295 1.00 102.17 171 SER B CA 1
ATOM 1856 C C . SER B 1 125 ? 9.441 27.956 -2.904 1.00 101.75 171 SER B C 1
ATOM 1857 O O . SER B 1 125 ? 10.128 27.772 -1.892 1.00 95.41 171 SER B O 1
ATOM 1860 N N . ARG B 1 126 ? 8.122 28.122 -2.865 1.00 96.55 172 ARG B N 1
ATOM 1861 C CA . ARG B 1 126 ? 7.348 27.897 -1.652 1.00 88.91 172 ARG B CA 1
ATOM 1862 C C . ARG B 1 126 ? 7.072 26.410 -1.500 1.00 88.90 172 ARG B C 1
ATOM 1863 O O . ARG B 1 126 ? 6.257 25.999 -0.679 1.00 93.37 172 ARG B O 1
ATOM 1871 N N . SER B 1 127 ? 7.749 25.605 -2.308 1.00 104.04 173 SER B N 1
ATOM 1872 C CA . SER B 1 127 ? 7.510 24.168 -2.333 1.00 111.43 173 SER B CA 1
ATOM 1873 C C . SER B 1 127 ? 8.108 23.477 -1.124 1.00 108.05 173 SER B C 1
ATOM 1874 O O . SER B 1 127 ? 9.210 23.805 -0.683 1.00 103.84 173 SER B O 1
ATOM 1877 N N . VAL B 1 128 ? 7.380 22.492 -0.617 1.00 103.06 174 VAL B N 1
ATOM 1878 C CA . VAL B 1 128 ? 7.728 21.880 0.650 1.00 100.09 174 VAL B CA 1
ATOM 1879 C C . VAL B 1 128 ? 8.671 20.659 0.565 1.00 101.52 174 VAL B C 1
ATOM 1880 O O . VAL B 1 128 ? 8.399 19.569 1.044 1.00 99.61 174 VAL B O 1
ATOM 1884 N N . ASP B 1 129 ? 9.868 20.921 0.049 1.00 114.37 175 ASP B N 1
ATOM 1885 C CA . ASP B 1 129 ? 11.010 20.043 0.305 1.00 119.11 175 ASP B CA 1
ATOM 1886 C C . ASP B 1 129 ? 11.966 20.731 1.297 1.00 118.42 175 ASP B C 1
ATOM 1887 O O . ASP B 1 129 ? 11.576 21.034 2.429 1.00 112.59 175 ASP B O 1
ATOM 1892 N N . HIS B 1 130 ? 13.206 20.978 0.879 1.00 134.05 176 HIS B N 1
ATOM 1893 C CA . HIS B 1 130 ? 14.178 21.689 1.722 1.00 131.21 176 HIS B CA 1
ATOM 1894 C C . HIS B 1 130 ? 15.007 22.702 0.928 1.00 136.73 176 HIS B C 1
ATOM 1895 O O . HIS B 1 130 ? 16.240 22.650 0.923 1.00 137.85 176 HIS B O 1
#

Organism: Drosophila melanogaster (NCBI:txid7227)

Sequence (225 aa):
SVTISLHPLVINISEHWTRFPRQVYGALIGKQKGRNIEINSFELKTDVIGDETVINKDYYNKKEQQYKQVFSDLDFIGWYTTGDKIQRQIAAINECPILQLNPLSRSVDHLPLKLFESSVTISLHPLVINISEHWTRFRRQVYGALIGKQKGRNIEINSFELKTDVINKDYYNKKEQQYKQVFSDLDFIGWYTTGDNDIKIQRQIAAINECPILQLNPLSRSVDH